Protein AF-A0A1Y2X0U3-F1 (afdb_monomer_lite)

pLDDT: mean 83.45, std 14.2, range [42.78, 98.38]

Secondary structure (DSSP, 8-state):
--PPPHHHHHHHHHTTSS-HHHHHHHHHHHTTSS-HHHHHHHHTHHHHHHHH-TT--HHHHHHHHHHHHHHHHHHHHH-GGGHHHHHHHHHHHHTSPP---TTS--S-EEE-TTS-EEE--TTTT-TTHHHHHHHHHHSTTT-GGGS-GGGTTS---HHHHHHHHHHHHHHHSGGGTT-HHHHHHHHHHHHHTT--SSS-GGGTHHHHHHHHHHHHHHHHHHHHHHSTT-SSS--HHHHHHHHHHHHT-SSS-HHHHHHHHHHHHHHHH--

Structure (mmCIF, N/CA/C/O backbone):
data_AF-A0A1Y2X0U3-F1
#
_entry.id   AF-A0A1Y2X0U3-F1
#
loop_
_atom_site.group_PDB
_atom_site.id
_atom_site.type_symbol
_atom_site.label_atom_id
_atom_site.label_alt_id
_atom_site.label_comp_id
_atom_site.label_asym_id
_atom_site.label_entity_id
_atom_site.label_seq_id
_atom_site.pdbx_PDB_ins_code
_atom_site.Cartn_x
_atom_site.Cartn_y
_atom_site.Cartn_z
_atom_site.occupancy
_atom_site.B_iso_or_equiv
_atom_site.auth_seq_id
_atom_site.auth_comp_id
_atom_site.auth_asym_id
_atom_site.auth_atom_id
_atom_site.pdbx_PDB_model_num
ATOM 1 N N . MET A 1 1 ? 5.314 -18.903 0.920 1.00 60.78 1 MET A N 1
ATOM 2 C CA . MET A 1 1 ? 4.789 -17.755 1.683 1.00 60.78 1 MET A CA 1
ATOM 3 C C . MET A 1 1 ? 5.452 -17.779 3.044 1.00 60.78 1 MET A C 1
ATOM 5 O O . MET A 1 1 ? 5.437 -18.829 3.679 1.00 60.78 1 MET A O 1
ATOM 9 N N . THR A 1 2 ? 6.117 -16.691 3.428 1.00 78.62 2 THR A N 1
ATOM 10 C CA . THR A 1 2 ? 6.803 -16.583 4.721 1.00 78.62 2 THR A CA 1
ATOM 11 C C . THR A 1 2 ? 5.827 -15.956 5.700 1.00 78.62 2 THR A C 1
ATOM 13 O O . THR A 1 2 ? 5.456 -14.805 5.524 1.00 78.62 2 THR A O 1
ATOM 16 N N . ALA A 1 3 ? 5.384 -16.715 6.699 1.00 89.50 3 ALA A N 1
ATOM 17 C CA . ALA A 1 3 ? 4.506 -16.174 7.729 1.00 89.50 3 ALA A CA 1
ATOM 18 C C . ALA A 1 3 ? 5.255 -15.150 8.595 1.00 89.50 3 ALA A C 1
ATOM 20 O O . ALA A 1 3 ? 6.431 -15.353 8.910 1.00 89.50 3 ALA A O 1
ATOM 21 N N . ILE A 1 4 ? 4.555 -14.100 9.033 1.00 91.56 4 ILE A N 1
ATOM 22 C CA . ILE A 1 4 ? 5.091 -13.120 9.984 1.00 91.56 4 ILE A CA 1
ATOM 23 C C . ILE A 1 4 ? 5.454 -13.846 11.295 1.00 91.56 4 ILE A C 1
ATOM 25 O O . ILE A 1 4 ? 4.594 -14.512 11.889 1.00 91.56 4 ILE A O 1
ATOM 29 N N . PRO A 1 5 ? 6.710 -13.765 11.770 1.00 93.38 5 PRO A N 1
ATOM 30 C CA . PRO A 1 5 ? 7.139 -14.463 12.968 1.00 93.38 5 PRO A CA 1
ATOM 31 C C . PRO A 1 5 ? 6.502 -13.829 14.206 1.00 93.38 5 PRO A C 1
ATOM 33 O O . PRO A 1 5 ? 6.340 -12.615 14.295 1.00 93.38 5 PRO A O 1
ATOM 36 N N . ASN A 1 6 ? 6.184 -14.650 15.211 1.00 92.06 6 ASN A N 1
ATOM 37 C CA . ASN A 1 6 ? 5.551 -14.158 16.439 1.00 92.06 6 ASN A CA 1
ATOM 38 C C . ASN A 1 6 ? 6.375 -13.069 17.145 1.00 92.06 6 ASN A C 1
ATOM 40 O O . ASN A 1 6 ? 5.773 -12.200 17.764 1.00 92.06 6 ASN A O 1
ATOM 44 N N . ILE A 1 7 ? 7.711 -13.112 17.037 1.00 93.62 7 ILE A N 1
ATOM 45 C CA . ILE A 1 7 ? 8.610 -12.120 17.646 1.00 93.62 7 ILE A CA 1
ATOM 46 C C . ILE A 1 7 ? 8.334 -10.702 17.149 1.00 93.62 7 ILE A C 1
ATOM 48 O O . ILE A 1 7 ? 8.238 -9.800 17.966 1.00 93.62 7 ILE A O 1
ATOM 52 N N . TRP A 1 8 ? 8.060 -10.539 15.853 1.00 94.25 8 TRP A N 1
ATOM 53 C CA . TRP A 1 8 ? 7.757 -9.239 15.258 1.00 94.25 8 TRP A CA 1
ATOM 54 C C . TRP A 1 8 ? 6.504 -8.617 15.886 1.00 94.25 8 TRP A C 1
ATOM 56 O O . TRP A 1 8 ? 6.475 -7.441 16.217 1.00 94.25 8 TRP A O 1
ATOM 66 N N . PHE A 1 9 ? 5.473 -9.427 16.143 1.00 92.31 9 PHE A N 1
ATOM 67 C CA . PHE A 1 9 ? 4.277 -8.947 16.839 1.00 92.31 9 PHE A CA 1
ATOM 68 C C . PHE A 1 9 ? 4.525 -8.628 18.312 1.00 92.31 9 PHE A C 1
ATOM 70 O O . PHE A 1 9 ? 3.894 -7.724 18.841 1.00 92.31 9 PHE A O 1
ATOM 77 N N . TYR A 1 10 ? 5.388 -9.392 18.989 1.00 91.31 10 TYR A N 1
ATOM 78 C CA . TYR A 1 10 ? 5.737 -9.097 20.378 1.00 91.31 10 TYR A CA 1
ATOM 79 C C . TYR A 1 10 ? 6.472 -7.761 20.491 1.00 91.31 10 TYR A C 1
ATOM 81 O O . TYR A 1 10 ? 6.169 -7.004 21.404 1.00 91.31 10 TYR A O 1
ATOM 89 N N . GLU A 1 11 ? 7.365 -7.458 19.548 1.00 91.81 11 GLU A N 1
ATOM 90 C CA . GLU A 1 11 ? 8.048 -6.162 19.459 1.00 91.81 11 GLU A CA 1
ATOM 91 C C . GLU A 1 11 ? 7.034 -5.022 19.279 1.00 91.81 11 GLU A C 1
ATOM 93 O O . GLU A 1 11 ? 7.043 -4.080 20.060 1.00 91.81 11 GLU A O 1
ATOM 98 N N . LYS A 1 12 ? 6.064 -5.156 18.361 1.00 90.62 12 LYS A N 1
ATOM 99 C CA . LYS A 1 12 ? 5.033 -4.118 18.149 1.00 90.62 12 LYS A CA 1
ATOM 100 C C . LYS A 1 12 ? 4.140 -3.845 19.360 1.00 90.62 12 LYS A C 1
ATOM 102 O O . LYS A 1 12 ? 3.741 -2.705 19.564 1.00 90.62 12 LYS A O 1
ATOM 107 N N . VAL A 1 13 ? 3.855 -4.866 20.170 1.00 89.31 13 VAL A N 1
ATOM 108 C CA . VAL A 1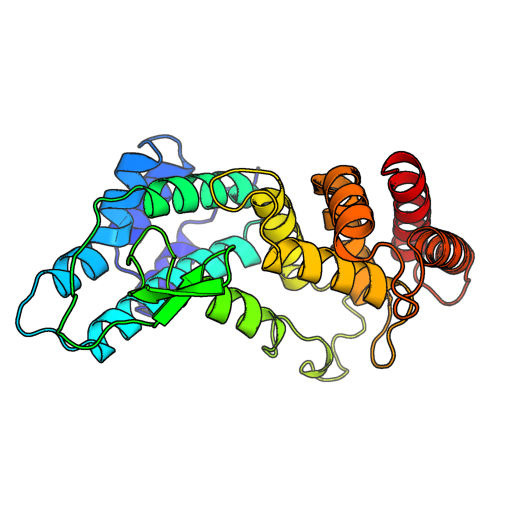 13 ? 3.136 -4.685 21.443 1.00 89.31 13 VAL A CA 1
ATOM 109 C C . VAL A 1 13 ? 4.031 -4.029 22.500 1.00 89.31 13 VAL A C 1
ATOM 111 O O . VAL A 1 13 ? 3.552 -3.216 23.281 1.00 89.31 13 VAL A O 1
ATOM 114 N N . GLN A 1 14 ? 5.324 -4.368 22.545 1.00 89.06 14 GLN A N 1
ATOM 115 C CA . GLN A 1 14 ? 6.274 -3.759 23.486 1.00 89.06 14 GLN A CA 1
ATOM 116 C C . GLN A 1 14 ? 6.547 -2.285 23.190 1.00 89.06 14 GLN A C 1
ATOM 118 O O . GLN A 1 14 ? 6.757 -1.519 24.125 1.00 89.06 14 GLN A O 1
ATOM 12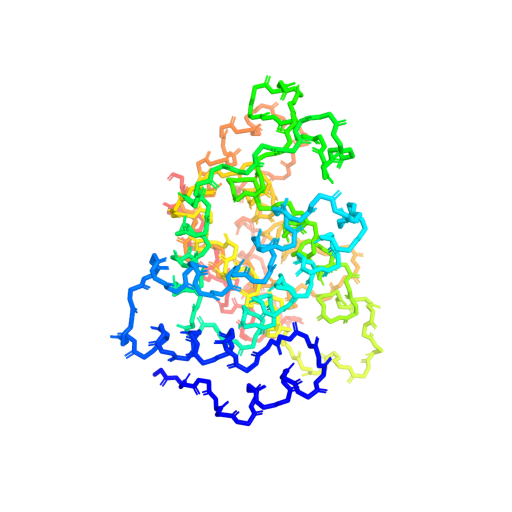3 N N . ASP A 1 15 ? 6.515 -1.904 21.916 1.00 88.12 15 ASP A N 1
ATOM 124 C CA . ASP A 1 15 ? 6.667 -0.519 21.471 1.00 88.12 15 ASP A CA 1
ATOM 125 C C . ASP A 1 15 ? 5.384 0.315 21.671 1.00 88.12 15 ASP A C 1
ATOM 127 O O . ASP A 1 15 ? 5.351 1.475 21.273 1.00 88.12 15 ASP A O 1
ATOM 131 N N . GLU A 1 16 ? 4.329 -0.268 22.261 1.00 85.25 16 GLU A N 1
ATOM 132 C CA . GLU A 1 16 ? 3.018 0.365 22.499 1.00 85.25 16 GLU A CA 1
ATOM 133 C C . GLU A 1 16 ? 2.336 0.887 21.217 1.00 85.25 16 GLU A C 1
ATOM 135 O O . GLU A 1 16 ? 1.433 1.714 21.275 1.00 85.25 16 GLU A O 1
ATOM 140 N N . VAL A 1 17 ? 2.726 0.363 20.049 1.00 81.56 17 VAL A N 1
ATOM 141 C CA . VAL A 1 17 ? 2.123 0.724 18.753 1.00 81.56 17 VAL A CA 1
ATOM 142 C C . VAL A 1 17 ? 0.751 0.062 18.585 1.00 81.56 17 VAL A C 1
ATOM 144 O O . VAL A 1 17 ? -0.122 0.605 17.920 1.00 81.56 17 VAL A O 1
ATOM 147 N N . VAL A 1 18 ? 0.555 -1.126 19.168 1.00 90.25 18 VAL A N 1
ATOM 148 C CA . VAL A 1 18 ? -0.701 -1.897 19.111 1.00 90.25 18 VAL A CA 1
ATOM 149 C C . VAL A 1 18 ? -0.921 -2.736 20.359 1.00 90.25 18 VAL A C 1
ATOM 151 O O . VAL A 1 18 ? 0.024 -3.173 21.017 1.00 90.25 18 VAL A O 1
ATOM 154 N N . THR A 1 19 ? -2.182 -3.057 20.634 1.00 92.69 19 THR A N 1
ATOM 155 C CA . THR A 1 19 ? -2.573 -3.920 21.749 1.00 92.69 19 THR A CA 1
ATOM 156 C C . THR A 1 19 ? -2.345 -5.410 21.457 1.00 92.69 19 THR A C 1
ATOM 158 O O . THR A 1 19 ? -2.187 -5.872 20.315 1.00 92.69 19 THR A O 1
ATOM 161 N N . ALA A 1 20 ? -2.321 -6.219 22.520 1.00 93.56 20 ALA A N 1
ATOM 162 C CA . ALA A 1 20 ? -2.207 -7.671 22.396 1.00 93.56 20 ALA A CA 1
ATOM 163 C C . ALA A 1 20 ? -3.423 -8.267 21.663 1.00 93.56 20 ALA A C 1
ATOM 165 O O . ALA A 1 20 ? -3.284 -9.217 20.890 1.00 93.56 20 ALA A O 1
ATOM 166 N N . GLU A 1 21 ? -4.596 -7.681 21.872 1.00 94.75 21 GLU A N 1
ATOM 167 C CA . GLU A 1 21 ? -5.870 -8.027 21.259 1.00 94.75 21 GLU A CA 1
ATOM 168 C C . GLU A 1 21 ? -5.847 -7.745 19.753 1.00 94.75 21 GLU A C 1
ATOM 170 O O . GLU A 1 21 ? -6.121 -8.653 18.960 1.00 94.75 21 GLU A O 1
ATOM 175 N N . GLN A 1 22 ? -5.412 -6.547 19.343 1.00 94.00 22 GLN A N 1
ATOM 176 C CA . GLN A 1 22 ? -5.241 -6.185 17.932 1.00 94.00 22 GLN A CA 1
ATOM 177 C C . GLN A 1 22 ? -4.274 -7.136 17.219 1.00 94.00 22 GLN A C 1
ATOM 179 O O . GLN A 1 22 ? -4.586 -7.683 16.156 1.00 94.00 22 GLN A O 1
ATOM 184 N N . THR A 1 23 ? -3.110 -7.414 17.820 1.00 94.44 23 THR A N 1
ATOM 185 C CA . THR A 1 23 ? -2.151 -8.350 17.212 1.00 94.44 23 THR A CA 1
ATOM 186 C C . THR A 1 23 ? -2.671 -9.786 17.178 1.00 94.44 23 THR A C 1
ATOM 188 O O . THR A 1 23 ? -2.369 -10.522 16.234 1.00 94.44 23 THR A O 1
ATOM 191 N N . ALA A 1 24 ? -3.460 -10.218 18.166 1.00 95.69 24 ALA A N 1
ATOM 192 C CA . ALA A 1 24 ? -4.096 -11.532 18.164 1.00 95.69 24 ALA A CA 1
ATOM 193 C C . ALA A 1 24 ? -5.141 -11.656 17.044 1.00 95.69 24 ALA A C 1
ATOM 195 O O . ALA A 1 24 ? -5.128 -12.661 16.325 1.00 95.69 24 ALA A O 1
ATOM 196 N N . ALA A 1 25 ? -5.979 -10.633 16.853 1.00 97.75 25 ALA A N 1
ATOM 197 C CA . ALA A 1 25 ? -6.961 -10.570 15.775 1.00 97.75 25 ALA A CA 1
ATOM 198 C C . ALA A 1 25 ? -6.280 -10.581 14.400 1.00 97.75 25 ALA A C 1
ATOM 200 O O . ALA A 1 25 ? -6.578 -11.439 13.568 1.00 97.75 25 ALA A O 1
ATOM 201 N N . PHE A 1 26 ? -5.268 -9.734 14.189 1.00 97.12 26 PHE A N 1
ATOM 202 C CA . PHE A 1 26 ? -4.526 -9.707 12.929 1.00 97.12 26 PHE A CA 1
ATOM 203 C C . PHE A 1 26 ? -3.829 -11.046 12.638 1.00 97.12 26 PHE A C 1
ATOM 205 O O . PHE A 1 26 ? -3.906 -11.570 11.528 1.00 97.12 26 PHE A O 1
ATOM 212 N N . LYS A 1 27 ? -3.221 -11.691 13.646 1.00 96.31 27 LYS A N 1
ATOM 213 C CA . LYS A 1 27 ? -2.657 -13.048 13.502 1.00 96.31 27 LYS A CA 1
ATOM 214 C C . LYS A 1 27 ? -3.708 -14.092 13.138 1.00 96.31 27 LYS A C 1
ATOM 216 O O . LYS A 1 27 ? -3.386 -15.036 12.415 1.00 96.31 27 LYS A O 1
ATOM 221 N N . ALA A 1 28 ? -4.905 -14.009 13.714 1.00 97.56 28 ALA A N 1
ATOM 222 C CA . ALA A 1 28 ? -5.995 -14.926 13.404 1.00 97.56 28 ALA A CA 1
ATOM 223 C C . ALA A 1 28 ? -6.447 -14.740 11.950 1.00 97.56 28 ALA A C 1
ATOM 225 O O . ALA A 1 28 ? -6.566 -15.732 11.230 1.00 97.56 28 ALA A O 1
ATOM 226 N N . TYR A 1 29 ? -6.574 -13.489 11.511 1.00 98.25 29 TYR A N 1
ATOM 227 C CA . TYR A 1 29 ? -6.925 -13.122 10.144 1.00 98.25 29 TYR A CA 1
ATOM 228 C C . TYR A 1 29 ? -5.905 -13.626 9.119 1.00 98.25 29 TYR A C 1
ATOM 230 O O . TYR A 1 29 ? -6.261 -14.385 8.222 1.00 98.25 29 TYR A O 1
ATOM 238 N N . LEU A 1 30 ? -4.611 -13.340 9.308 1.00 96.06 30 LEU A N 1
ATOM 239 C CA . LEU A 1 30 ? -3.556 -13.817 8.400 1.00 96.06 30 LEU A CA 1
ATOM 240 C C . LEU A 1 30 ? -3.461 -15.351 8.320 1.00 96.06 30 LEU A C 1
ATOM 242 O O . LEU A 1 30 ? -2.910 -15.906 7.372 1.00 96.06 30 LEU A O 1
ATOM 246 N N . LYS A 1 31 ? -3.982 -16.062 9.327 1.00 95.81 31 LYS A N 1
ATOM 247 C CA . LYS A 1 31 ? -4.053 -17.531 9.357 1.00 95.81 31 LYS A CA 1
ATOM 248 C C . LYS A 1 31 ? -5.376 -18.082 8.815 1.00 95.81 31 LYS A C 1
ATOM 250 O O . LYS A 1 31 ? -5.576 -19.293 8.906 1.00 95.81 31 LYS A O 1
ATOM 255 N N . GLY A 1 32 ? -6.269 -17.228 8.311 1.00 96.44 32 GLY A N 1
ATOM 256 C CA . GLY A 1 32 ? -7.602 -17.601 7.833 1.00 96.44 32 GLY A CA 1
ATOM 257 C C . GLY A 1 32 ? -8.498 -18.186 8.926 1.00 96.44 32 GLY A C 1
ATOM 258 O O . GLY A 1 32 ? -9.306 -19.065 8.649 1.00 96.44 32 GLY A O 1
ATOM 259 N N . LYS A 1 33 ? -8.293 -17.790 10.190 1.00 97.94 33 LYS A N 1
ATOM 260 C CA . LYS A 1 33 ? -9.111 -18.256 11.325 1.00 97.94 33 LYS A CA 1
ATOM 261 C C . LYS A 1 33 ? -10.344 -17.395 11.571 1.00 97.94 33 LYS A C 1
ATOM 263 O O . LYS A 1 33 ? -11.280 -17.883 12.192 1.00 97.94 33 LYS A O 1
ATOM 268 N N . ILE A 1 34 ? -10.287 -16.140 11.144 1.00 98.38 34 ILE A N 1
ATOM 269 C CA . ILE A 1 34 ? -11.389 -15.182 11.154 1.00 98.38 34 ILE A CA 1
ATOM 270 C C . ILE A 1 34 ? -11.420 -14.499 9.788 1.00 98.38 34 ILE A C 1
ATOM 272 O O . ILE A 1 34 ? -10.380 -14.398 9.128 1.00 98.38 34 ILE A O 1
ATOM 276 N N . GLU A 1 35 ? -12.600 -14.050 9.381 1.00 98.06 35 GLU A N 1
ATOM 277 C CA . GLU A 1 35 ? -12.800 -13.332 8.121 1.00 98.06 35 GLU A CA 1
ATOM 278 C C . GLU A 1 35 ? -12.356 -11.865 8.237 1.00 98.06 35 GLU A C 1
ATOM 280 O O . GLU A 1 35 ? -12.125 -11.347 9.335 1.00 98.06 35 GLU A O 1
ATOM 285 N N . ALA A 1 36 ? -12.231 -11.179 7.098 1.00 97.38 36 ALA A N 1
ATOM 286 C CA . ALA A 1 36 ? -11.744 -9.801 7.048 1.00 97.38 36 ALA A CA 1
ATOM 287 C C . ALA A 1 36 ? -12.659 -8.818 7.802 1.00 97.38 36 ALA A C 1
ATOM 289 O O . ALA A 1 36 ? -12.169 -7.871 8.408 1.00 97.38 36 ALA A O 1
ATOM 290 N N . GLU A 1 37 ? -13.976 -9.032 7.793 1.00 97.88 37 GLU A N 1
ATOM 291 C CA . GLU A 1 37 ? -14.959 -8.190 8.488 1.00 97.88 37 GLU A CA 1
ATOM 292 C C . GLU A 1 37 ? -14.854 -8.309 10.017 1.00 97.88 37 GLU A C 1
ATOM 294 O O . GLU A 1 37 ? -14.916 -7.310 10.741 1.00 97.88 37 GLU A O 1
ATOM 299 N N . GLU A 1 38 ? -14.657 -9.531 10.516 1.00 98.12 38 GLU A N 1
ATOM 300 C CA . GLU A 1 38 ? -14.428 -9.778 11.942 1.00 98.12 38 GLU A CA 1
ATOM 301 C C . GLU A 1 38 ? -13.081 -9.189 12.372 1.00 98.12 38 GLU A C 1
ATOM 303 O O . GLU A 1 38 ? -12.997 -8.502 13.390 1.00 98.12 38 GLU A O 1
ATOM 308 N N . ALA A 1 39 ? -12.040 -9.383 11.557 1.00 98.19 39 ALA A N 1
ATOM 309 C CA . ALA A 1 39 ? -10.727 -8.801 11.791 1.00 98.19 39 ALA A CA 1
ATOM 310 C C . ALA A 1 39 ? -10.772 -7.269 11.829 1.00 98.19 39 ALA A C 1
ATOM 312 O O . ALA A 1 39 ? -10.208 -6.683 12.748 1.00 98.19 39 ALA A O 1
ATOM 313 N N . ALA A 1 40 ? -11.468 -6.633 10.880 1.00 97.62 40 ALA A N 1
ATOM 314 C CA . ALA A 1 40 ? -11.654 -5.186 10.848 1.00 97.62 40 ALA A CA 1
ATOM 315 C C . ALA A 1 40 ? -12.256 -4.692 12.166 1.00 97.62 40 ALA A C 1
ATOM 317 O O . ALA A 1 40 ? -11.656 -3.851 12.823 1.00 97.62 40 ALA A O 1
ATOM 318 N N . THR A 1 41 ? -13.361 -5.303 12.606 1.00 96.94 41 THR A N 1
ATOM 319 C CA . THR A 1 41 ? -14.041 -4.939 13.859 1.00 96.94 41 THR A CA 1
ATOM 320 C C . THR A 1 41 ? -13.124 -5.061 15.079 1.00 96.94 41 THR A C 1
ATOM 322 O O . THR A 1 41 ? -13.085 -4.163 15.916 1.00 96.94 41 THR A O 1
ATOM 325 N N . LEU A 1 42 ? -12.383 -6.168 15.193 1.00 97.44 42 LEU A N 1
ATOM 326 C CA . LEU A 1 42 ? -11.516 -6.425 16.346 1.00 97.44 42 LEU A CA 1
ATOM 327 C C . LEU A 1 42 ? -10.271 -5.532 16.361 1.00 97.44 42 LEU A C 1
ATOM 329 O O . LEU A 1 42 ? -9.831 -5.115 17.426 1.00 97.44 42 LEU A O 1
ATOM 333 N N . ILE A 1 43 ? -9.692 -5.243 15.196 1.00 97.19 43 ILE A N 1
ATOM 334 C CA . ILE A 1 43 ? -8.470 -4.440 15.085 1.00 97.19 43 ILE A CA 1
ATOM 335 C C . ILE A 1 43 ? -8.767 -2.954 15.315 1.00 97.19 43 ILE A C 1
ATOM 337 O O . ILE A 1 43 ? -7.960 -2.252 15.920 1.00 97.19 43 ILE A O 1
ATOM 341 N N . THR A 1 44 ? -9.926 -2.465 14.875 1.00 95.56 44 THR A N 1
ATOM 342 C CA . THR A 1 44 ? -10.318 -1.061 15.056 1.00 95.56 44 THR A CA 1
ATOM 343 C C . THR A 1 44 ? -11.078 -0.804 16.356 1.00 95.56 44 THR A C 1
ATOM 345 O O . THR A 1 44 ? -11.585 0.301 16.541 1.00 95.56 44 THR A O 1
ATOM 348 N N . ALA A 1 45 ? -11.205 -1.805 17.235 1.00 93.25 45 ALA A N 1
ATOM 349 C CA . ALA A 1 45 ? -12.043 -1.734 18.430 1.00 93.25 45 ALA A CA 1
ATOM 350 C C . ALA A 1 45 ? -11.664 -0.564 19.349 1.00 93.25 45 ALA A C 1
ATOM 352 O O . ALA A 1 45 ? -12.555 0.162 19.781 1.00 93.25 45 ALA A O 1
ATOM 353 N N . ASP A 1 46 ? -10.368 -0.343 19.577 1.00 89.38 46 ASP A N 1
ATOM 354 C CA . ASP A 1 46 ? -9.869 0.711 20.469 1.00 89.38 46 ASP A CA 1
ATOM 355 C C . ASP A 1 46 ? -10.207 2.108 19.918 1.00 89.38 46 ASP A C 1
ATOM 357 O O . ASP A 1 46 ? -10.869 2.902 20.582 1.00 89.38 46 ASP A O 1
ATOM 361 N N . VAL A 1 47 ? -9.892 2.366 18.642 1.00 90.25 47 VAL A N 1
ATOM 362 C CA . VAL A 1 47 ? -10.267 3.616 17.953 1.00 90.25 47 VAL A CA 1
ATOM 363 C C . VAL A 1 47 ? -11.787 3.813 17.958 1.00 90.25 47 VAL A C 1
ATOM 365 O O . VAL A 1 47 ? -12.273 4.919 18.190 1.00 90.25 47 VAL A O 1
ATOM 368 N N . HIS A 1 48 ? -12.560 2.752 17.704 1.00 89.50 48 HIS A N 1
ATOM 369 C CA . HIS A 1 48 ? -14.018 2.830 17.710 1.00 89.50 48 HIS A CA 1
ATOM 370 C C . HIS A 1 48 ? -14.554 3.190 19.099 1.00 89.50 48 HIS A C 1
ATOM 372 O O . HIS A 1 48 ? -15.381 4.092 19.216 1.00 89.50 48 HIS A O 1
ATOM 378 N N . GLN A 1 49 ? -14.055 2.539 20.148 1.00 87.62 49 GLN A N 1
ATOM 379 C CA . GLN A 1 49 ? -14.437 2.809 21.529 1.00 87.62 49 GLN A CA 1
ATOM 380 C C . GLN A 1 49 ? -14.148 4.269 21.903 1.00 87.62 49 GLN A C 1
ATOM 382 O O . GLN A 1 49 ? -15.058 4.974 22.334 1.00 87.62 49 GLN A O 1
ATOM 387 N N . GLU A 1 50 ? -12.941 4.757 21.619 1.00 85.44 50 GLU A N 1
ATOM 388 C CA . GLU A 1 50 ? -12.544 6.150 21.855 1.00 85.44 50 GLU A CA 1
ATOM 389 C C . GLU A 1 50 ? -13.431 7.154 21.105 1.00 85.44 50 GLU A C 1
ATOM 391 O O . GLU A 1 50 ? -13.750 8.232 21.605 1.00 85.44 50 GLU A O 1
ATOM 396 N N . THR A 1 51 ? -13.902 6.808 19.904 1.00 82.25 51 THR A N 1
ATOM 397 C CA . THR A 1 51 ? -14.799 7.697 19.146 1.00 82.25 51 THR A CA 1
ATOM 398 C C . THR A 1 51 ? -16.204 7.809 19.735 1.00 82.25 51 THR A C 1
ATOM 400 O O . THR A 1 51 ? -16.860 8.832 19.509 1.00 82.25 51 THR A O 1
ATOM 403 N N . LEU A 1 52 ? -16.649 6.799 20.493 1.00 83.50 52 LEU A N 1
ATOM 404 C CA . LEU A 1 52 ? -17.945 6.773 21.178 1.00 83.50 52 LEU A CA 1
ATOM 405 C C . LEU A 1 52 ? -17.911 7.477 22.540 1.00 83.50 52 LEU A C 1
ATOM 407 O O . LEU A 1 52 ? -18.964 7.852 23.060 1.00 83.50 52 LEU A O 1
ATOM 411 N N . GLU A 1 53 ? -16.730 7.657 23.129 1.00 83.69 53 GLU A N 1
ATOM 412 C CA . GLU A 1 53 ? -16.581 8.298 24.428 1.00 83.69 53 GLU A CA 1
ATOM 413 C C . GLU A 1 53 ? -16.727 9.822 24.316 1.00 83.69 53 GLU A C 1
ATOM 415 O O . GLU A 1 53 ? -15.966 10.521 23.647 1.00 83.69 53 GLU A O 1
ATOM 420 N N . ASP A 1 54 ? -17.733 10.365 25.011 1.00 71.75 54 ASP A N 1
ATOM 421 C CA . ASP A 1 54 ? -18.067 11.796 24.985 1.00 71.75 54 ASP A CA 1
ATOM 422 C C . ASP A 1 54 ? -16.923 12.699 25.486 1.00 71.75 54 ASP A C 1
ATOM 424 O O . ASP A 1 54 ? -16.920 13.901 25.207 1.00 71.75 54 ASP A O 1
ATOM 428 N N . THR A 1 55 ? -15.979 12.137 26.244 1.00 80.88 55 THR A N 1
ATOM 429 C CA . THR A 1 55 ? -14.849 12.844 26.856 1.00 80.88 55 THR A CA 1
ATOM 430 C C . THR A 1 55 ? -13.577 12.828 26.019 1.00 80.88 55 THR A C 1
ATOM 432 O O . THR A 1 55 ? -12.689 13.634 26.301 1.00 80.88 55 THR A O 1
ATOM 435 N N . THR A 1 56 ? -13.480 11.964 25.006 1.00 82.06 56 THR A N 1
ATOM 436 C CA . THR A 1 56 ? -12.248 11.793 24.234 1.00 82.06 56 THR A CA 1
ATOM 437 C C . THR A 1 56 ? -12.073 12.920 23.222 1.00 82.06 56 THR A C 1
ATOM 439 O O . THR A 1 56 ? -12.914 13.178 22.345 1.00 82.06 56 THR A O 1
ATOM 442 N N . SER A 1 57 ? -10.939 13.607 23.328 1.00 82.38 57 SER A N 1
ATOM 443 C CA . SER A 1 57 ? -10.568 14.695 22.432 1.00 82.38 57 SER A CA 1
ATOM 444 C C . SER A 1 57 ? -10.253 14.180 21.024 1.00 82.38 57 SER A C 1
ATOM 446 O O . SER A 1 57 ? -9.788 13.058 20.826 1.00 82.38 57 SER A O 1
ATOM 448 N N . ALA A 1 58 ? -10.421 15.029 20.004 1.00 80.31 58 ALA A N 1
ATOM 449 C CA . ALA A 1 58 ? -9.996 14.680 18.644 1.00 80.31 58 ALA A CA 1
ATOM 450 C C . ALA A 1 58 ? -8.492 14.367 18.549 1.00 80.31 58 ALA A C 1
ATOM 452 O O . ALA A 1 58 ? -8.067 13.640 17.655 1.00 80.31 58 ALA A O 1
ATOM 453 N N . ARG A 1 59 ? -7.670 14.897 19.464 1.00 82.81 59 ARG A N 1
ATOM 454 C CA . ARG A 1 59 ? -6.237 14.598 19.520 1.00 82.81 59 ARG A CA 1
ATOM 455 C C . ARG A 1 59 ? -5.970 13.150 19.934 1.00 82.81 59 ARG A C 1
ATOM 457 O O . ARG A 1 59 ? -5.098 12.532 19.336 1.00 82.81 59 ARG A O 1
ATOM 464 N N . GLU A 1 60 ? -6.683 12.639 20.933 1.00 84.88 60 GLU A N 1
ATOM 465 C CA . GLU A 1 60 ? -6.536 11.254 21.406 1.00 84.88 60 GLU A CA 1
ATOM 466 C C . GLU A 1 60 ? -6.965 10.268 20.317 1.00 84.88 60 GLU A C 1
ATOM 468 O O . GLU A 1 60 ? -6.198 9.386 19.958 1.00 84.88 60 GLU A O 1
ATOM 473 N N . ILE A 1 61 ? -8.095 10.513 19.651 1.00 84.56 61 ILE A N 1
ATOM 474 C CA . ILE A 1 61 ? -8.530 9.672 18.521 1.00 84.56 61 ILE A CA 1
ATOM 475 C C . ILE A 1 61 ? -7.541 9.716 17.356 1.00 84.56 61 ILE A C 1
ATOM 477 O O . ILE A 1 61 ? -7.260 8.688 16.745 1.00 84.56 61 ILE A O 1
ATOM 481 N N . ASN A 1 62 ? -6.985 10.891 17.042 1.00 84.06 62 ASN A N 1
ATOM 482 C CA . ASN A 1 62 ? -5.933 10.990 16.029 1.00 84.06 62 ASN A CA 1
ATOM 483 C C . ASN A 1 62 ? -4.682 10.196 16.425 1.00 84.06 62 ASN A C 1
ATOM 485 O O . ASN A 1 62 ? -4.035 9.630 15.550 1.00 84.06 62 ASN A O 1
ATOM 489 N N . HIS A 1 63 ? -4.332 10.155 17.712 1.00 85.88 63 HIS A N 1
ATOM 490 C CA . HIS A 1 63 ? -3.211 9.353 18.190 1.00 85.88 63 HIS A CA 1
ATOM 491 C C . HIS A 1 63 ? -3.471 7.857 17.973 1.00 85.88 63 HIS A C 1
ATOM 493 O O . HIS A 1 63 ? -2.639 7.195 17.358 1.00 85.88 63 HIS A O 1
ATOM 499 N N . GLU A 1 64 ? -4.652 7.364 18.351 1.00 88.62 64 GLU A N 1
ATOM 500 C CA . GLU A 1 64 ? -5.033 5.961 18.141 1.00 88.62 64 GLU A CA 1
ATOM 501 C C . GLU A 1 64 ? -5.106 5.580 16.655 1.00 88.62 64 GLU A C 1
ATOM 503 O O . GLU A 1 64 ? -4.654 4.508 16.255 1.00 88.62 64 GLU A O 1
ATOM 508 N N . LEU A 1 65 ? -5.612 6.479 15.802 1.00 89.94 65 LEU A N 1
ATOM 509 C CA . LEU A 1 65 ? -5.591 6.291 14.349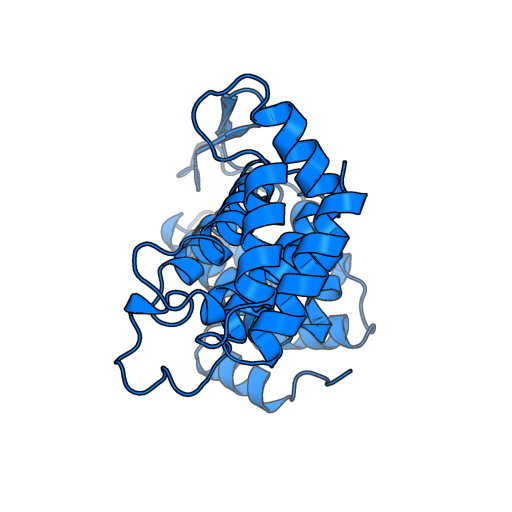 1.00 89.94 65 LEU A CA 1
ATOM 510 C C . LEU A 1 65 ? -4.162 6.185 13.812 1.00 89.94 65 LEU A C 1
ATOM 512 O O . LEU A 1 65 ? -3.882 5.304 13.001 1.00 89.94 65 LEU A O 1
ATOM 516 N N . CYS A 1 66 ? -3.254 7.061 14.251 1.00 89.50 66 CYS A N 1
ATOM 517 C CA . CYS A 1 66 ? -1.855 6.991 13.838 1.00 89.50 66 CYS A CA 1
ATOM 518 C C . CYS A 1 66 ? -1.208 5.671 14.269 1.00 89.50 66 CYS A C 1
ATOM 520 O O . CYS A 1 66 ? -0.600 5.021 13.424 1.00 89.50 66 CYS A O 1
ATOM 522 N N . ASN A 1 67 ? -1.403 5.235 15.516 1.00 91.38 67 ASN A N 1
ATOM 523 C CA . ASN A 1 67 ? -0.869 3.968 16.029 1.00 91.38 67 ASN A CA 1
ATOM 524 C C . ASN A 1 67 ? -1.367 2.769 15.195 1.00 91.38 67 ASN A C 1
ATOM 526 O O . ASN A 1 67 ? -0.579 1.943 14.723 1.00 91.38 67 ASN A O 1
ATOM 530 N N . LEU A 1 68 ? -2.675 2.726 14.911 1.00 94.00 68 LEU A N 1
ATOM 531 C CA . LEU A 1 68 ? -3.282 1.712 14.048 1.00 94.00 68 LEU A CA 1
ATOM 532 C C . LEU A 1 68 ? -2.670 1.713 12.636 1.00 94.00 68 LEU A C 1
ATOM 534 O O . LEU A 1 68 ? -2.314 0.658 12.103 1.00 94.00 68 LEU A O 1
ATOM 538 N N . TRP A 1 69 ? -2.555 2.882 12.006 1.00 94.12 69 TRP A N 1
ATOM 539 C CA . TRP A 1 69 ? -2.032 2.985 10.644 1.00 94.12 69 TRP A CA 1
ATOM 540 C C . TRP A 1 69 ? -0.542 2.697 10.558 1.00 94.12 69 TRP A C 1
ATOM 542 O O . TRP A 1 69 ? -0.133 2.029 9.612 1.00 94.12 69 TRP A O 1
ATOM 552 N N . GLU A 1 70 ? 0.255 3.120 11.536 1.00 92.44 70 GLU A N 1
ATOM 553 C CA . GLU A 1 70 ? 1.675 2.779 11.626 1.00 92.44 70 GLU A CA 1
ATOM 554 C C . GLU A 1 70 ? 1.870 1.265 11.693 1.00 92.44 70 GLU A C 1
ATOM 556 O O . GLU A 1 70 ? 2.661 0.717 10.925 1.00 92.44 70 GLU A O 1
ATOM 561 N N . PHE A 1 71 ? 1.071 0.557 12.496 1.00 95.00 71 PHE A N 1
ATOM 562 C CA . PHE A 1 71 ? 1.103 -0.903 12.528 1.00 95.00 71 PHE A CA 1
ATOM 563 C C . PHE A 1 71 ? 0.794 -1.541 11.170 1.00 95.00 71 PHE A C 1
ATOM 565 O O . PHE A 1 71 ? 1.523 -2.430 10.721 1.00 95.00 71 PHE A O 1
ATOM 572 N N . ILE A 1 72 ? -0.263 -1.092 10.487 1.00 96.00 72 ILE A N 1
ATOM 573 C CA . ILE A 1 72 ? -0.628 -1.622 9.166 1.00 96.00 72 ILE A CA 1
ATOM 574 C C . ILE A 1 72 ? 0.450 -1.301 8.120 1.00 96.00 72 ILE A C 1
ATOM 576 O O . ILE A 1 72 ? 0.818 -2.168 7.321 1.00 96.00 72 ILE A O 1
ATOM 580 N N . ILE A 1 73 ? 0.995 -0.084 8.138 1.00 93.94 73 ILE A N 1
ATOM 581 C CA . ILE A 1 73 ? 2.079 0.348 7.250 1.00 93.94 73 ILE A CA 1
ATOM 582 C C . ILE A 1 73 ? 3.340 -0.481 7.508 1.00 93.94 73 ILE A C 1
ATOM 584 O O . ILE A 1 73 ? 3.948 -0.968 6.557 1.00 93.94 73 ILE A O 1
ATOM 588 N N .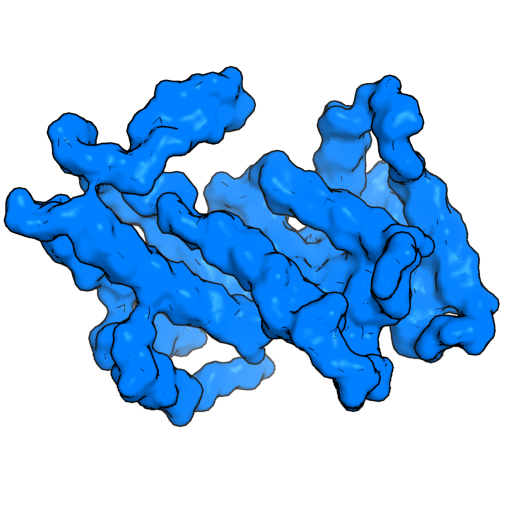 ASP A 1 74 ? 3.693 -0.756 8.759 1.00 93.06 74 ASP A N 1
ATOM 589 C CA . ASP A 1 74 ? 4.829 -1.613 9.091 1.00 93.06 74 ASP A CA 1
ATOM 590 C C . ASP A 1 74 ? 4.676 -3.032 8.527 1.00 93.06 74 ASP A C 1
ATOM 592 O O . ASP A 1 74 ? 5.657 -3.622 8.048 1.00 93.06 74 ASP A O 1
ATOM 596 N N . VAL A 1 75 ? 3.449 -3.574 8.517 1.00 95.06 75 VAL A N 1
ATOM 597 C CA . VAL A 1 75 ? 3.168 -4.848 7.840 1.00 95.06 75 VAL A CA 1
ATOM 598 C C . VAL A 1 75 ? 3.396 -4.721 6.336 1.00 95.06 75 VAL A C 1
ATOM 600 O O . VAL A 1 75 ? 4.088 -5.561 5.758 1.00 95.06 75 VAL A O 1
ATOM 603 N N . ILE A 1 76 ? 2.869 -3.669 5.703 1.00 94.81 76 ILE A N 1
ATOM 604 C CA . ILE A 1 76 ? 3.037 -3.408 4.265 1.00 94.81 76 ILE A CA 1
ATOM 605 C C . ILE A 1 76 ? 4.521 -3.347 3.891 1.00 94.81 76 ILE A C 1
ATOM 607 O O . ILE A 1 76 ? 4.947 -3.943 2.901 1.00 94.81 76 ILE A O 1
ATOM 611 N N . LEU A 1 77 ? 5.329 -2.656 4.684 1.00 91.25 77 LEU A N 1
ATOM 612 C CA . LEU A 1 77 ? 6.746 -2.452 4.402 1.00 91.25 77 LEU A CA 1
ATOM 613 C C . LEU A 1 77 ? 7.576 -3.718 4.586 1.00 91.25 77 LEU A C 1
ATOM 615 O O . LEU A 1 77 ? 8.541 -3.928 3.848 1.00 91.25 77 LEU A O 1
ATOM 619 N N . SER A 1 78 ? 7.205 -4.560 5.547 1.00 91.31 78 SER A N 1
ATOM 620 C CA . SER A 1 78 ? 8.016 -5.710 5.961 1.00 91.31 78 SER A CA 1
ATOM 621 C C . SER A 1 78 ? 7.586 -7.023 5.300 1.00 91.31 78 SER A C 1
ATOM 623 O O . SER A 1 78 ? 8.414 -7.916 5.112 1.00 91.31 78 SER A O 1
ATOM 625 N N . TRP A 1 79 ? 6.309 -7.153 4.925 1.00 94.31 79 TRP A N 1
ATOM 626 C CA . TRP A 1 79 ? 5.690 -8.435 4.574 1.00 94.31 79 TRP A CA 1
ATOM 627 C C . TRP A 1 79 ? 4.889 -8.359 3.267 1.00 94.31 79 TRP A C 1
ATOM 629 O O . TRP A 1 79 ? 3.658 -8.413 3.280 1.00 94.31 79 TRP A O 1
ATOM 639 N N . PRO A 1 80 ? 5.562 -8.305 2.100 1.00 93.81 80 PRO A N 1
ATOM 640 C CA . PRO A 1 80 ? 4.882 -8.200 0.810 1.00 93.81 80 PRO A CA 1
ATOM 641 C C . PRO A 1 80 ? 3.986 -9.393 0.467 1.00 93.81 80 PRO A C 1
ATOM 643 O O . PRO A 1 80 ? 3.059 -9.253 -0.326 1.00 93.81 80 PRO A O 1
ATOM 646 N N . SER A 1 81 ? 4.202 -10.561 1.085 1.00 94.69 81 SER A N 1
ATOM 647 C CA . SER A 1 81 ? 3.293 -11.703 0.923 1.00 94.69 81 SER A CA 1
ATOM 648 C C . SER A 1 81 ? 1.897 -11.452 1.486 1.00 94.69 81 SER A C 1
ATOM 650 O O . SER A 1 81 ? 0.961 -12.120 1.060 1.00 94.69 81 SER A O 1
ATOM 652 N N . GLU A 1 82 ? 1.751 -10.493 2.401 1.00 96.12 82 GLU A N 1
ATOM 653 C CA . GLU A 1 82 ? 0.487 -10.184 3.067 1.00 96.12 82 GLU A CA 1
ATOM 654 C C . GLU A 1 82 ? -0.241 -8.986 2.447 1.00 96.12 82 GLU A C 1
ATOM 656 O O . GLU A 1 82 ? -1.322 -8.636 2.908 1.00 96.12 82 GLU A O 1
ATOM 661 N N . HIS A 1 83 ? 0.293 -8.359 1.389 1.00 95.69 83 HIS A N 1
ATOM 662 C CA . HIS A 1 83 ? -0.306 -7.155 0.791 1.00 95.69 83 HIS A CA 1
ATOM 663 C C . HIS A 1 83 ? -1.766 -7.336 0.382 1.00 95.69 83 HIS A C 1
ATOM 665 O O . HIS A 1 83 ? -2.569 -6.443 0.626 1.00 95.69 83 HIS A O 1
ATOM 671 N N . LEU A 1 84 ? -2.126 -8.487 -0.193 1.00 95.44 84 LEU A N 1
ATOM 672 C CA . LEU A 1 84 ? -3.516 -8.765 -0.561 1.00 95.44 84 LEU A CA 1
ATOM 673 C C . LEU A 1 84 ? -4.415 -8.899 0.677 1.00 95.44 84 LEU A C 1
ATOM 675 O O . LEU A 1 84 ? -5.512 -8.352 0.697 1.00 95.44 84 LEU A O 1
ATOM 679 N N . ASN A 1 85 ? -3.933 -9.572 1.727 1.00 96.25 85 ASN A N 1
ATOM 680 C CA . ASN A 1 85 ? -4.661 -9.689 2.991 1.00 96.25 85 ASN A CA 1
ATOM 681 C C . ASN A 1 85 ? -4.858 -8.310 3.632 1.00 96.25 85 ASN A C 1
ATOM 683 O O . ASN A 1 85 ? -5.956 -7.997 4.084 1.00 96.25 85 ASN A O 1
ATOM 687 N N . VAL A 1 86 ? -3.827 -7.462 3.633 1.00 96.38 86 VAL A N 1
ATOM 688 C CA . VAL A 1 86 ? -3.919 -6.091 4.152 1.00 96.38 86 VAL A CA 1
ATOM 689 C C . VAL A 1 86 ? -4.870 -5.238 3.310 1.00 96.38 86 VAL A C 1
ATOM 691 O O . VAL A 1 86 ? -5.687 -4.522 3.878 1.00 96.38 86 VAL A O 1
ATOM 694 N N . ALA A 1 87 ? -4.829 -5.336 1.979 1.00 95.81 87 ALA A N 1
ATOM 695 C CA . ALA A 1 87 ? -5.747 -4.603 1.106 1.00 95.81 87 ALA A CA 1
ATOM 696 C C . ALA A 1 87 ? -7.211 -4.998 1.367 1.00 95.81 87 ALA A C 1
ATOM 698 O O . ALA A 1 87 ? -8.066 -4.126 1.508 1.00 95.81 87 ALA A O 1
ATOM 699 N N . ASN A 1 88 ? -7.483 -6.298 1.519 1.00 95.88 88 ASN A N 1
ATOM 700 C CA . ASN A 1 88 ? -8.807 -6.804 1.887 1.00 95.88 88 ASN A CA 1
ATOM 701 C C . ASN A 1 88 ? -9.236 -6.338 3.286 1.00 95.88 88 ASN A C 1
ATOM 703 O O . ASN A 1 88 ? -10.399 -6.008 3.492 1.00 95.88 88 ASN A O 1
ATOM 707 N N . LEU A 1 89 ? -8.305 -6.273 4.243 1.00 97.00 89 LEU A N 1
ATOM 708 C CA . LEU A 1 89 ? -8.596 -5.750 5.576 1.00 97.00 89 LEU A CA 1
ATOM 709 C C . LEU A 1 89 ? -8.963 -4.264 5.521 1.00 97.00 89 LEU A C 1
ATOM 711 O O . LEU A 1 89 ? -9.945 -3.876 6.140 1.00 97.00 89 LEU A O 1
ATOM 715 N N . LEU A 1 90 ? -8.214 -3.440 4.779 1.00 95.62 90 LEU A N 1
ATOM 716 C CA . LEU A 1 90 ? -8.536 -2.018 4.614 1.00 95.62 90 LEU A CA 1
ATOM 717 C C . LEU A 1 90 ? -9.884 -1.812 3.915 1.00 95.62 90 LEU A C 1
ATOM 719 O O . LEU A 1 90 ? -10.627 -0.913 4.297 1.00 95.62 90 LEU A O 1
ATOM 723 N N . ASP A 1 91 ? -10.223 -2.652 2.933 1.00 94.38 91 ASP A N 1
ATOM 724 C CA . ASP A 1 91 ? -11.555 -2.657 2.321 1.00 94.38 91 ASP A CA 1
ATOM 725 C C . ASP A 1 91 ? -12.645 -2.957 3.364 1.00 94.38 91 ASP A C 1
ATOM 727 O O . ASP A 1 91 ? -13.610 -2.201 3.482 1.00 94.38 91 ASP A O 1
ATOM 731 N N . SER A 1 92 ? -12.465 -3.992 4.188 1.00 96.19 92 SER A N 1
ATOM 732 C CA . SER A 1 92 ? -13.400 -4.310 5.275 1.00 96.19 92 SER A CA 1
ATOM 733 C C . SER A 1 92 ? -13.490 -3.210 6.332 1.00 96.19 92 SER A C 1
ATOM 735 O O . SER A 1 92 ? -14.595 -2.893 6.769 1.00 96.19 92 SER A O 1
ATOM 737 N N . ILE A 1 93 ? -12.367 -2.585 6.701 1.00 95.19 93 ILE A N 1
ATOM 738 C CA . ILE A 1 93 ? -12.353 -1.422 7.595 1.00 95.19 93 ILE A CA 1
ATOM 739 C C . ILE A 1 93 ? -13.168 -0.293 6.971 1.00 95.19 93 ILE A C 1
ATOM 741 O O . ILE A 1 93 ? -14.047 0.230 7.639 1.00 95.19 93 ILE A O 1
ATOM 745 N N . SER A 1 94 ? -12.981 0.018 5.684 1.00 92.12 94 SER A N 1
ATOM 746 C CA . SER A 1 94 ? -13.697 1.114 5.010 1.00 92.12 94 SER A CA 1
ATOM 747 C C . SER A 1 94 ? -15.223 0.966 4.971 1.00 92.12 94 SER A C 1
ATOM 749 O O . SER A 1 94 ? -15.939 1.936 4.727 1.00 92.12 94 SER A O 1
ATOM 751 N N . LYS A 1 95 ? -15.721 -0.248 5.223 1.00 92.94 95 LYS A N 1
ATOM 752 C CA . LYS A 1 95 ? -17.144 -0.605 5.248 1.00 92.94 95 LYS A CA 1
ATOM 753 C C . LYS A 1 95 ? -17.732 -0.655 6.660 1.00 92.94 95 LYS A C 1
ATOM 755 O O . LYS A 1 95 ? -18.916 -0.968 6.802 1.00 92.94 95 LYS A O 1
ATOM 760 N N . LEU A 1 96 ? -16.933 -0.397 7.697 1.00 92.62 96 LEU A N 1
ATOM 761 C CA . LEU A 1 96 ? -17.428 -0.347 9.069 1.00 92.62 96 LEU A CA 1
ATOM 762 C C . LEU A 1 96 ? -18.476 0.770 9.232 1.00 92.62 96 LEU A C 1
ATOM 764 O O . LEU A 1 96 ? -18.426 1.774 8.516 1.00 92.62 96 LEU A O 1
ATOM 768 N N . PRO A 1 97 ? -19.436 0.618 10.166 1.00 88.00 97 PRO A N 1
ATOM 769 C CA . PRO A 1 97 ? -20.496 1.599 10.364 1.00 88.00 97 PRO A CA 1
ATOM 770 C C . PRO A 1 97 ? -19.951 3.006 10.606 1.00 88.00 97 PRO A C 1
ATOM 772 O O . PRO A 1 97 ? -19.043 3.195 11.417 1.00 88.00 97 PRO A O 1
ATOM 775 N N . HIS A 1 98 ? -20.544 3.989 9.928 1.00 80.12 98 HIS A N 1
ATOM 776 C CA . HIS A 1 98 ? -20.198 5.394 10.100 1.00 80.12 98 HIS A CA 1
ATOM 777 C C . HIS A 1 98 ? -20.328 5.815 11.570 1.00 80.12 98 HIS A C 1
ATOM 779 O O . HIS A 1 98 ? -21.345 5.544 12.216 1.00 80.12 98 HIS A O 1
ATOM 785 N N . VAL A 1 99 ? -19.309 6.506 12.079 1.00 75.62 99 VAL A N 1
ATOM 786 C CA . VAL A 1 99 ? -19.340 7.139 13.398 1.00 75.62 99 VAL A CA 1
ATOM 787 C C . VAL A 1 99 ? -19.466 8.638 13.187 1.00 75.62 99 VAL A C 1
ATOM 789 O O . VAL A 1 99 ? -18.499 9.308 12.827 1.00 75.62 99 VAL A O 1
ATOM 792 N N . ASP A 1 100 ? -20.679 9.148 13.392 1.00 65.62 100 ASP A N 1
ATOM 793 C CA . ASP A 1 100 ? -20.971 10.567 13.234 1.00 65.62 100 ASP A CA 1
ATOM 794 C C . ASP A 1 100 ? -20.371 11.356 14.404 1.00 65.62 100 ASP A C 1
ATOM 796 O O . ASP A 1 100 ? -20.815 11.240 15.548 1.00 65.62 100 ASP A O 1
ATOM 800 N N . ARG A 1 101 ? -19.346 12.164 14.113 1.00 60.44 101 ARG A N 1
ATOM 801 C CA . ARG A 1 101 ? -18.801 13.165 15.047 1.00 60.44 101 ARG A CA 1
ATOM 802 C C . ARG A 1 101 ? -19.084 14.601 14.595 1.00 60.44 101 ARG A C 1
ATOM 804 O O . ARG A 1 101 ? -18.449 15.533 15.096 1.00 60.44 101 ARG A O 1
ATOM 811 N N . THR A 1 102 ? -20.011 14.811 13.655 1.00 45.53 102 THR A N 1
ATOM 812 C CA . THR A 1 102 ? -20.328 16.147 13.135 1.00 45.53 102 THR A CA 1
ATOM 813 C C . THR A 1 102 ? -20.661 17.105 14.286 1.00 45.53 102 THR A C 1
ATOM 815 O O . THR A 1 102 ? -21.515 16.860 15.138 1.00 45.53 102 THR A O 1
ATOM 818 N N . GLY A 1 103 ? -19.905 18.206 14.362 1.00 47.53 103 GLY A N 1
ATOM 819 C CA . GLY A 1 103 ? -20.045 19.235 15.399 1.00 47.53 103 GLY A CA 1
ATOM 820 C C . GLY A 1 103 ? -19.099 19.135 16.604 1.00 47.53 103 GLY A C 1
ATOM 821 O O . GLY A 1 103 ? -19.090 20.065 17.411 1.00 47.53 103 GLY A O 1
ATOM 822 N N . ARG A 1 104 ? -18.274 18.085 16.728 1.00 51.28 104 ARG A N 1
ATOM 823 C CA . ARG A 1 104 ? -17.202 17.994 17.738 1.00 51.28 104 ARG A CA 1
ATOM 824 C C . ARG A 1 104 ? -15.875 17.692 17.047 1.00 51.28 104 ARG A C 1
ATOM 826 O O . ARG A 1 104 ? -15.600 16.539 16.749 1.00 51.28 104 ARG A O 1
ATOM 833 N N . ASP A 1 105 ? -15.095 18.739 16.774 1.00 50.41 105 ASP A N 1
ATOM 834 C CA . ASP A 1 105 ? -13.740 18.663 16.209 1.00 50.41 105 ASP A CA 1
ATOM 835 C C . ASP A 1 105 ? -13.612 17.633 15.071 1.00 50.41 105 ASP A C 1
ATOM 837 O O . ASP A 1 105 ? -13.022 16.565 15.246 1.00 50.41 105 ASP A O 1
ATOM 841 N N . SER A 1 106 ? -14.210 17.959 13.915 1.00 53.66 106 SER A N 1
ATOM 842 C CA . SER A 1 106 ? -14.110 17.167 12.679 1.00 53.66 106 SER A CA 1
ATOM 843 C C . SER A 1 106 ? -12.663 16.704 12.481 1.00 53.66 106 SER A C 1
ATOM 845 O O . SER A 1 106 ? -11.744 17.528 12.462 1.00 53.66 106 SER A O 1
ATOM 847 N N . LEU A 1 107 ? -12.465 15.381 12.417 1.00 57.94 107 LEU A N 1
ATOM 848 C CA . LEU A 1 107 ? -11.135 14.763 12.390 1.00 57.94 107 LEU A CA 1
ATOM 849 C C . LEU A 1 107 ? -10.323 15.242 11.183 1.00 57.94 107 LEU A C 1
ATOM 851 O O . LEU A 1 107 ? -9.104 15.354 11.293 1.00 57.94 107 LEU A O 1
ATOM 855 N N . GLU A 1 108 ? -11.009 15.560 10.081 1.00 63.47 108 GLU A N 1
ATOM 856 C CA . GLU A 1 108 ? -10.486 16.175 8.865 1.00 63.47 108 GLU A CA 1
ATOM 857 C C . GLU A 1 108 ? -11.651 16.585 7.944 1.00 63.47 108 GLU A C 1
ATOM 859 O O . GLU A 1 108 ? -12.744 16.018 7.998 1.00 63.47 108 GLU A O 1
ATOM 864 N N . ILE A 1 109 ? -11.402 17.559 7.069 1.00 66.12 109 ILE A N 1
ATOM 865 C CA . ILE A 1 109 ? -12.307 17.889 5.968 1.00 66.12 109 ILE A CA 1
ATOM 866 C C . ILE A 1 109 ? -11.773 17.193 4.713 1.00 66.12 109 ILE A C 1
ATOM 868 O O . ILE A 1 109 ? -10.615 17.397 4.340 1.00 66.12 109 ILE A O 1
ATOM 872 N N . THR A 1 110 ? -12.611 16.408 4.043 1.00 65.12 110 THR A N 1
ATOM 873 C CA . THR A 1 110 ? -12.240 15.645 2.848 1.00 65.12 110 THR A CA 1
ATOM 874 C C . THR A 1 110 ? -12.883 16.263 1.613 1.00 65.12 110 THR A C 1
ATOM 876 O O . THR A 1 110 ? -14.055 16.635 1.617 1.00 65.12 110 THR A O 1
ATOM 879 N N . MET A 1 111 ? -12.112 16.377 0.531 1.00 66.81 111 MET A N 1
ATOM 880 C CA . MET A 1 111 ? -12.642 16.731 -0.782 1.00 66.81 111 MET A CA 1
ATOM 881 C C . MET A 1 111 ? -12.871 15.449 -1.580 1.00 66.81 111 MET A C 1
ATOM 883 O O . MET A 1 111 ? -11.932 14.687 -1.805 1.00 66.81 111 MET A O 1
ATOM 887 N N . ASP A 1 112 ? -14.109 15.200 -1.996 1.00 69.50 112 ASP A N 1
ATOM 888 C CA . ASP A 1 112 ? -14.442 14.019 -2.787 1.00 69.50 112 ASP A CA 1
ATOM 889 C C . ASP A 1 112 ? -13.997 14.145 -4.259 1.00 69.50 112 ASP A C 1
ATOM 891 O O . ASP A 1 112 ? -13.482 15.175 -4.708 1.00 69.50 112 ASP A O 1
ATOM 895 N N . GLY A 1 113 ? -14.223 13.089 -5.049 1.00 59.00 113 GLY A N 1
ATOM 896 C CA . GLY A 1 113 ? -13.867 13.051 -6.473 1.00 59.00 113 GLY A CA 1
ATOM 897 C C . GLY A 1 113 ? -14.586 14.083 -7.357 1.00 59.00 113 GLY A C 1
ATOM 898 O O . GLY A 1 113 ? -14.221 14.233 -8.521 1.00 59.00 113 GLY A O 1
ATOM 899 N N . THR A 1 114 ? -15.584 14.800 -6.828 1.00 71.56 114 THR A N 1
ATOM 900 C CA . THR A 1 114 ? -16.302 15.889 -7.513 1.00 71.56 114 THR A CA 1
ATOM 901 C C . THR A 1 114 ? -15.792 17.277 -7.124 1.00 71.56 114 THR A C 1
ATOM 903 O O . THR A 1 114 ? -16.234 18.275 -7.693 1.00 71.56 114 THR A O 1
ATOM 906 N N . GLY A 1 115 ? -14.849 17.354 -6.180 1.00 69.81 115 GLY A N 1
ATOM 907 C CA . GLY A 1 115 ? -14.401 18.612 -5.594 1.00 69.81 115 GLY A CA 1
ATOM 908 C C . GLY A 1 115 ? -15.287 19.095 -4.444 1.00 69.81 115 GLY A C 1
ATOM 909 O O . GLY A 1 115 ? -15.120 20.227 -3.990 1.00 69.81 115 GLY A O 1
ATOM 910 N N . THR A 1 116 ? -16.230 18.273 -3.970 1.00 73.88 116 THR A N 1
ATOM 911 C CA . THR A 1 116 ? -17.114 18.648 -2.865 1.00 73.88 116 THR A CA 1
ATOM 912 C C . THR A 1 116 ? -16.400 18.419 -1.546 1.00 73.88 116 THR A C 1
ATOM 914 O O . THR A 1 116 ? -15.915 17.329 -1.254 1.00 73.88 116 THR A O 1
ATOM 917 N N . VAL A 1 117 ? -16.337 19.479 -0.752 1.00 75.06 117 VAL A N 1
ATOM 918 C CA . VAL A 1 117 ? -15.728 19.501 0.573 1.00 75.06 117 VAL A CA 1
ATOM 919 C C . VAL A 1 117 ? -16.775 19.034 1.588 1.00 75.06 117 VAL A C 1
ATOM 921 O O . VAL A 1 117 ? -17.817 19.678 1.723 1.00 75.06 117 VAL A O 1
ATOM 924 N N . ARG A 1 118 ? -16.518 17.922 2.280 1.00 75.31 118 ARG A N 1
ATOM 925 C CA . ARG A 1 118 ? -17.399 17.338 3.303 1.00 75.31 118 ARG A CA 1
ATOM 926 C C . ARG A 1 118 ? -16.614 16.909 4.540 1.00 75.31 118 ARG A C 1
ATOM 928 O O . ARG A 1 118 ? -15.391 16.788 4.489 1.00 75.31 118 ARG A O 1
ATOM 935 N N . ASP A 1 119 ? -17.323 16.667 5.636 1.00 70.50 119 ASP A N 1
ATOM 936 C CA . ASP A 1 119 ? -16.729 16.025 6.806 1.00 70.50 119 ASP A CA 1
ATOM 937 C C . ASP A 1 119 ? -16.245 14.614 6.448 1.00 70.50 119 ASP A C 1
ATOM 939 O O . ASP A 1 119 ? -16.875 13.906 5.648 1.00 70.50 119 ASP A O 1
ATOM 943 N N . SER A 1 120 ? -15.095 14.242 7.011 1.00 68.75 120 SER A N 1
ATOM 944 C CA . SER A 1 120 ? -14.532 12.913 6.823 1.00 68.75 120 SER A CA 1
ATOM 945 C C . SER A 1 120 ? -15.379 11.861 7.540 1.00 68.75 120 SER A C 1
ATOM 947 O O . SER A 1 120 ? -15.749 12.008 8.706 1.00 68.75 120 SER A O 1
ATOM 949 N N . GLU A 1 121 ? -15.663 10.775 6.837 1.00 79.50 121 GLU A N 1
ATOM 950 C CA . GLU A 1 121 ? -16.230 9.563 7.396 1.00 79.50 121 GLU A CA 1
ATOM 951 C C . GLU A 1 121 ? -15.087 8.680 7.906 1.00 79.50 121 GLU A C 1
ATOM 953 O O . GLU A 1 121 ? -14.283 8.184 7.114 1.00 79.50 121 GLU A O 1
ATOM 958 N N . LEU A 1 122 ? -15.028 8.477 9.229 1.00 82.31 122 LEU A N 1
ATOM 959 C CA . LEU A 1 122 ? -13.902 7.846 9.935 1.00 82.31 122 LEU A CA 1
ATOM 960 C C . LEU A 1 122 ? -13.359 6.588 9.252 1.00 82.31 122 LEU A C 1
ATOM 962 O O . LEU A 1 122 ? -12.153 6.407 9.163 1.00 82.31 122 LEU A O 1
ATOM 966 N N . TRP A 1 123 ? -14.235 5.701 8.796 1.00 88.81 123 TRP A N 1
ATOM 967 C CA . TRP A 1 123 ? -13.793 4.444 8.210 1.00 88.81 123 TRP A CA 1
ATOM 968 C C . TRP A 1 123 ? -13.694 4.509 6.694 1.00 88.81 123 TRP A C 1
ATOM 970 O O . TRP A 1 123 ? -12.686 4.085 6.135 1.00 88.81 123 TRP A O 1
ATOM 980 N N . GLN A 1 124 ? -14.691 5.089 6.027 1.00 86.12 124 GLN A N 1
ATOM 981 C CA . GLN A 1 124 ? -14.725 5.150 4.568 1.00 86.12 124 GLN A CA 1
ATOM 982 C C . GLN A 1 124 ? -13.543 5.938 3.987 1.00 86.12 124 GLN A C 1
ATOM 984 O O . GLN A 1 124 ? -12.997 5.545 2.956 1.00 86.12 124 GLN A O 1
ATOM 989 N N . ASP A 1 125 ? -13.132 7.026 4.640 1.00 81.06 125 ASP A N 1
ATOM 990 C CA . ASP A 1 125 ? -12.079 7.900 4.121 1.00 81.06 125 ASP A CA 1
ATOM 991 C C . ASP A 1 125 ? -10.671 7.516 4.599 1.00 81.06 125 ASP A C 1
ATOM 993 O O . ASP A 1 125 ? -9.694 8.062 4.085 1.00 81.06 125 ASP A O 1
ATOM 997 N N . LEU A 1 126 ? -10.555 6.576 5.551 1.00 88.25 126 LEU A N 1
ATOM 998 C CA . LEU A 1 126 ? -9.296 6.193 6.205 1.00 88.25 126 LEU A CA 1
ATOM 999 C C . LEU A 1 126 ? -8.436 7.428 6.570 1.00 88.25 126 LEU A C 1
ATOM 1001 O O . LEU A 1 126 ? -7.322 7.591 6.050 1.00 88.25 126 LEU A O 1
ATOM 1005 N N . PRO A 1 127 ? -8.941 8.333 7.429 1.00 84.50 127 PRO A N 1
ATOM 1006 C CA . PRO A 1 127 ? -8.273 9.583 7.762 1.00 84.50 127 PRO A CA 1
ATOM 1007 C C . PRO A 1 127 ? -6.866 9.297 8.274 1.00 84.50 127 PRO A C 1
ATOM 1009 O O . PRO A 1 127 ? -6.636 8.308 8.970 1.00 84.50 127 PRO A O 1
ATOM 1012 N N . ARG A 1 128 ? -5.910 10.158 7.913 1.00 84.31 128 ARG A N 1
ATOM 1013 C CA . ARG A 1 128 ? -4.460 9.993 8.143 1.00 84.31 128 ARG A CA 1
ATOM 1014 C C . ARG A 1 128 ? -3.769 8.837 7.423 1.00 84.31 128 ARG A C 1
ATOM 1016 O O . ARG A 1 128 ? -2.578 8.988 7.174 1.00 84.31 128 ARG A O 1
ATOM 1023 N N . PHE A 1 129 ? -4.438 7.747 7.045 1.00 90.06 129 PHE A N 1
ATOM 1024 C CA . PHE A 1 129 ? -3.759 6.582 6.463 1.00 90.06 129 PHE A CA 1
ATOM 1025 C C . PHE A 1 129 ? -2.945 6.965 5.225 1.00 90.06 129 PHE A C 1
ATOM 1027 O O . PHE A 1 129 ? -1.745 6.718 5.171 1.00 90.06 129 PHE A O 1
ATOM 1034 N N . TRP A 1 130 ? -3.567 7.647 4.258 1.00 86.38 130 TRP A N 1
ATOM 1035 C CA . TRP A 1 130 ? -2.888 8.057 3.024 1.00 86.38 130 TRP A CA 1
ATOM 1036 C C . TRP A 1 130 ? -1.803 9.108 3.249 1.00 86.38 130 TRP A C 1
ATOM 1038 O O . TRP A 1 130 ? -0.802 9.109 2.533 1.00 86.38 130 TRP A O 1
ATOM 1048 N N . ASN A 1 131 ? -1.973 9.958 4.265 1.00 84.38 131 ASN A N 1
ATOM 1049 C CA . ASN A 1 131 ? -0.958 10.928 4.660 1.00 84.38 131 ASN A CA 1
ATOM 1050 C C . ASN A 1 131 ? 0.255 10.204 5.246 1.00 84.38 131 ASN A C 1
ATOM 1052 O O . ASN A 1 131 ? 1.344 10.385 4.732 1.00 84.38 131 ASN A O 1
ATOM 1056 N N . LEU A 1 132 ? 0.069 9.297 6.211 1.00 87.00 132 LEU A N 1
ATOM 1057 C CA . LEU A 1 132 ? 1.149 8.493 6.800 1.00 87.00 132 LEU A CA 1
ATOM 1058 C C . LEU A 1 132 ? 1.825 7.588 5.762 1.00 87.00 132 LEU A C 1
ATOM 1060 O O . LEU A 1 132 ? 3.049 7.469 5.724 1.00 87.00 132 LEU A O 1
ATOM 1064 N N . PHE A 1 133 ? 1.036 6.998 4.865 1.00 87.38 133 PHE A N 1
ATOM 1065 C CA . PHE A 1 133 ? 1.528 6.194 3.753 1.00 87.38 133 PHE A CA 1
ATOM 1066 C C . PHE A 1 133 ? 2.409 7.024 2.802 1.00 87.38 133 PHE A C 1
ATOM 1068 O O . PHE A 1 133 ? 3.479 6.577 2.385 1.00 87.38 133 PHE A O 1
ATOM 1075 N N . SER A 1 134 ? 2.000 8.260 2.497 1.00 81.69 134 SER A N 1
ATOM 1076 C CA . SER A 1 134 ? 2.784 9.211 1.699 1.00 81.69 134 SER A CA 1
ATOM 1077 C C . SER A 1 134 ? 3.945 9.849 2.475 1.00 81.69 134 SER A C 1
ATOM 1079 O O . SER A 1 134 ? 4.967 10.194 1.888 1.00 81.69 134 SER A O 1
ATOM 1081 N N . ASP A 1 135 ? 3.841 10.000 3.788 1.00 80.88 135 ASP A N 1
ATOM 1082 C CA . ASP A 1 135 ? 4.911 10.531 4.631 1.00 80.88 135 ASP A CA 1
ATOM 1083 C C . ASP A 1 135 ? 6.027 9.504 4.779 1.00 80.88 135 ASP A C 1
ATOM 1085 O O . ASP A 1 135 ? 7.203 9.870 4.809 1.00 80.88 135 ASP A O 1
ATOM 1089 N N . TYR A 1 136 ? 5.698 8.207 4.757 1.00 73.31 136 TYR A N 1
ATOM 1090 C CA . TYR A 1 136 ? 6.713 7.167 4.673 1.00 73.31 136 TYR A CA 1
ATOM 1091 C C . TYR A 1 136 ? 7.581 7.344 3.429 1.00 73.31 136 TYR A C 1
ATOM 1093 O O . TYR A 1 136 ? 8.802 7.190 3.512 1.00 73.31 136 TYR A O 1
ATOM 1101 N N . TRP A 1 137 ? 6.983 7.746 2.304 1.00 66.50 137 TRP A N 1
ATOM 1102 C CA . TRP A 1 137 ? 7.729 8.118 1.109 1.00 66.50 137 TRP A CA 1
ATOM 1103 C C . TRP A 1 137 ? 8.729 9.246 1.384 1.00 66.50 137 TRP A C 1
ATOM 1105 O O . TRP A 1 137 ? 9.869 9.112 0.960 1.00 66.50 137 TRP A O 1
ATOM 1115 N N . HIS A 1 138 ? 8.371 10.270 2.164 1.00 63.41 138 HIS A N 1
ATOM 1116 C CA . HIS A 1 138 ? 9.261 11.369 2.572 1.00 63.41 138 HIS A CA 1
ATOM 1117 C C . HIS A 1 138 ? 10.222 11.048 3.736 1.00 63.41 138 HIS A C 1
ATOM 1119 O O . HIS A 1 138 ? 11.143 11.824 4.005 1.00 63.41 138 HIS A O 1
ATOM 1125 N N . SER A 1 139 ? 10.043 9.922 4.429 1.00 64.12 139 SER A N 1
ATOM 1126 C CA . SER A 1 139 ? 10.856 9.525 5.587 1.00 64.12 139 SER A CA 1
ATOM 1127 C C . SER A 1 139 ? 12.269 9.066 5.202 1.00 64.12 139 SER A C 1
ATOM 1129 O O . SER A 1 139 ? 12.525 8.706 4.056 1.00 64.12 139 SER A O 1
ATOM 1131 N N . LEU A 1 140 ? 13.199 8.974 6.169 1.00 54.03 140 LEU A N 1
ATOM 1132 C CA . LEU A 1 140 ? 14.537 8.416 5.895 1.00 54.03 140 LEU A CA 1
ATOM 1133 C C . LEU A 1 140 ? 14.521 6.931 5.487 1.00 54.03 140 LEU A C 1
ATOM 1135 O O . LEU A 1 140 ? 15.479 6.426 4.893 1.00 54.03 140 LEU A O 1
ATOM 1139 N N . ALA A 1 141 ? 13.433 6.226 5.798 1.00 53.19 141 ALA A N 1
ATOM 1140 C CA . ALA A 1 141 ? 13.260 4.820 5.479 1.00 53.19 141 ALA A CA 1
ATOM 1141 C C . ALA A 1 141 ? 12.737 4.616 4.043 1.00 53.19 141 ALA A C 1
ATOM 1143 O O . ALA A 1 141 ? 13.216 3.711 3.346 1.00 53.19 141 ALA A O 1
ATOM 1144 N N . GLY A 1 142 ? 11.829 5.481 3.578 1.00 51.78 142 GLY A N 1
ATOM 1145 C CA . GLY A 1 142 ? 11.289 5.466 2.214 1.00 51.78 142 GLY A CA 1
ATOM 1146 C C . GLY A 1 142 ? 12.114 6.262 1.202 1.00 51.78 142 GLY A C 1
ATOM 1147 O O . GLY A 1 142 ? 12.323 5.772 0.092 1.00 51.78 142 GLY A O 1
ATOM 1148 N N . TRP A 1 143 ? 12.658 7.418 1.596 1.00 57.47 143 TRP A N 1
ATOM 1149 C CA . TRP A 1 143 ? 13.388 8.328 0.715 1.00 57.47 143 TRP A CA 1
ATOM 1150 C C . TRP A 1 143 ? 14.910 8.053 0.707 1.00 57.47 143 TRP A C 1
ATOM 1152 O O . TRP A 1 143 ? 15.569 8.181 1.743 1.00 57.47 143 TRP A O 1
ATOM 1162 N N . PRO A 1 144 ? 15.535 7.738 -0.445 1.00 52.06 144 PRO A N 1
ATOM 1163 C CA . PRO A 1 144 ? 16.970 7.423 -0.521 1.00 52.06 144 PRO A CA 1
ATOM 1164 C C . PRO A 1 144 ? 17.923 8.577 -0.156 1.00 52.06 144 PRO A C 1
ATOM 1166 O O . PRO A 1 144 ? 18.994 8.324 0.382 1.00 52.06 144 PRO A O 1
ATOM 1169 N N . TYR A 1 145 ? 17.531 9.837 -0.381 1.00 52.28 145 TYR A N 1
ATOM 1170 C CA . TYR A 1 145 ? 18.296 11.067 -0.049 1.00 52.28 145 TYR A CA 1
ATOM 1171 C C . TYR A 1 145 ? 18.632 11.220 1.439 1.00 52.28 145 TYR A C 1
ATOM 1173 O O . TYR A 1 145 ? 19.579 11.893 1.834 1.00 52.28 145 TYR A O 1
ATOM 1181 N N . SER A 1 146 ? 17.809 10.601 2.268 1.00 49.06 146 SER A N 1
ATOM 1182 C CA . SER A 1 146 ? 17.894 10.640 3.714 1.00 49.06 146 SER A CA 1
ATOM 1183 C C . SER A 1 146 ? 18.803 9.537 4.273 1.00 49.06 146 SER A C 1
ATOM 1185 O O . SER A 1 146 ? 19.098 9.500 5.468 1.00 49.06 146 SER A O 1
ATOM 1187 N N . ARG A 1 147 ? 19.274 8.622 3.418 1.00 52.22 147 ARG A N 1
ATOM 1188 C CA . ARG A 1 147 ? 20.235 7.594 3.805 1.00 52.22 147 ARG A CA 1
ATOM 1189 C C . ARG A 1 147 ? 21.649 8.165 3.665 1.00 52.22 147 ARG A C 1
ATOM 1191 O O . ARG A 1 147 ? 21.972 8.707 2.611 1.00 52.22 147 ARG A O 1
ATOM 1198 N N . PRO A 1 148 ? 22.516 8.027 4.684 1.00 48.78 148 PRO A N 1
ATOM 1199 C CA . PRO A 1 148 ? 23.938 8.292 4.508 1.00 48.78 148 PRO A CA 1
ATOM 1200 C C . PRO A 1 148 ? 24.468 7.463 3.330 1.00 48.78 148 PRO A C 1
ATOM 1202 O O . PRO A 1 148 ? 24.050 6.316 3.160 1.00 48.78 148 PRO A O 1
ATOM 1205 N N . GLU A 1 149 ? 25.415 8.018 2.567 1.00 49.69 149 GLU A N 1
ATOM 1206 C CA . GLU A 1 149 ? 26.050 7.460 1.350 1.00 49.69 149 GLU A CA 1
ATOM 1207 C C . GLU A 1 149 ? 26.502 5.982 1.467 1.00 49.69 149 GLU A C 1
ATOM 1209 O O . GLU A 1 149 ? 26.701 5.295 0.470 1.00 49.69 149 GLU A O 1
ATOM 1214 N N . ILE A 1 150 ? 26.589 5.464 2.694 1.00 42.78 150 ILE A N 1
ATOM 1215 C CA . ILE A 1 150 ? 27.031 4.125 3.098 1.00 42.78 150 ILE A CA 1
ATOM 1216 C C . ILE A 1 150 ? 26.129 2.981 2.576 1.00 42.78 150 ILE A C 1
ATOM 1218 O O . ILE A 1 150 ? 26.573 1.839 2.557 1.00 42.78 150 ILE A O 1
ATOM 1222 N N . ARG A 1 151 ? 24.889 3.230 2.121 1.00 46.38 151 ARG A N 1
ATOM 1223 C CA . ARG A 1 151 ? 23.981 2.163 1.621 1.00 46.38 151 ARG A CA 1
ATOM 1224 C C . ARG A 1 151 ? 23.779 2.108 0.104 1.00 46.38 151 ARG A C 1
ATOM 1226 O O . ARG A 1 151 ? 22.950 1.330 -0.356 1.00 46.38 151 ARG A O 1
ATOM 1233 N N . ALA A 1 152 ? 24.530 2.876 -0.684 1.00 44.16 152 ALA A N 1
ATOM 1234 C CA . ALA A 1 152 ? 24.454 2.805 -2.150 1.00 44.16 152 ALA A CA 1
ATOM 1235 C C . ALA A 1 152 ? 24.828 1.414 -2.723 1.00 44.16 152 ALA A C 1
ATOM 1237 O O . ALA A 1 152 ? 24.481 1.108 -3.859 1.00 44.16 152 ALA A O 1
ATOM 1238 N N . GLU A 1 153 ? 25.488 0.557 -1.933 1.00 45.25 153 GLU A N 1
ATOM 1239 C CA . GLU A 1 153 ? 25.823 -0.828 -2.300 1.00 45.25 153 GLU A CA 1
ATOM 1240 C C . GLU A 1 153 ? 24.643 -1.814 -2.139 1.00 45.25 153 GLU A C 1
ATOM 1242 O O . GLU A 1 153 ? 24.652 -2.893 -2.733 1.00 45.25 153 GLU A O 1
ATOM 1247 N N . GLU A 1 154 ? 23.587 -1.453 -1.398 1.00 51.69 154 GLU A N 1
ATOM 1248 C CA . GLU A 1 154 ? 22.365 -2.258 -1.251 1.00 51.69 154 GLU A CA 1
ATOM 1249 C C . GLU A 1 154 ? 21.367 -1.881 -2.360 1.00 51.69 154 GLU A C 1
ATOM 1251 O O . GLU A 1 154 ? 20.415 -1.134 -2.142 1.00 51.69 154 GLU A O 1
ATOM 1256 N N . GLY A 1 155 ? 21.613 -2.374 -3.578 1.00 51.47 155 GLY A N 1
ATOM 1257 C CA . GLY A 1 155 ? 20.955 -1.985 -4.839 1.00 51.47 155 GLY A CA 1
ATOM 1258 C C . GLY A 1 155 ? 19.418 -2.075 -4.952 1.00 51.47 155 GLY A C 1
ATOM 1259 O O . GLY A 1 155 ? 18.900 -1.874 -6.045 1.00 51.47 155 GLY A O 1
ATOM 1260 N N . ALA A 1 156 ? 18.663 -2.339 -3.880 1.00 59.69 156 ALA A N 1
ATOM 1261 C CA . ALA A 1 156 ? 17.203 -2.227 -3.867 1.00 59.69 156 ALA A CA 1
ATOM 1262 C C . ALA A 1 156 ? 16.682 -1.801 -2.484 1.00 59.69 156 ALA A C 1
ATOM 1264 O O . ALA A 1 156 ? 16.882 -2.487 -1.481 1.00 59.69 156 ALA A O 1
ATOM 1265 N N . ASN A 1 157 ? 15.937 -0.692 -2.425 1.00 75.56 157 ASN A N 1
ATOM 1266 C CA . ASN A 1 157 ? 15.176 -0.335 -1.230 1.00 75.56 157 ASN A CA 1
ATOM 1267 C C . ASN A 1 157 ? 13.912 -1.211 -1.173 1.00 75.56 157 ASN A C 1
ATOM 1269 O O . ASN A 1 157 ? 12.888 -0.883 -1.776 1.00 75.56 157 ASN A O 1
ATOM 1273 N N . SER A 1 158 ? 13.992 -2.348 -0.477 1.00 83.56 158 SER A N 1
ATOM 1274 C CA . SER A 1 158 ? 12.886 -3.310 -0.368 1.00 83.56 158 SER A CA 1
ATOM 1275 C C . SER A 1 158 ? 11.617 -2.674 0.194 1.00 83.56 158 SER A C 1
ATOM 1277 O O . SER A 1 158 ? 10.545 -2.900 -0.351 1.00 83.56 158 SER A O 1
ATOM 1279 N N . ALA A 1 159 ? 11.731 -1.799 1.195 1.00 85.00 159 ALA A N 1
ATOM 1280 C CA . ALA A 1 159 ? 10.599 -1.061 1.748 1.00 85.00 159 ALA A CA 1
ATOM 1281 C C . ALA A 1 159 ? 9.927 -0.161 0.693 1.00 85.00 159 ALA A C 1
ATOM 1283 O O . ALA A 1 159 ? 8.702 -0.141 0.585 1.00 85.00 159 ALA A O 1
ATOM 1284 N N . TRP A 1 160 ? 10.723 0.518 -0.142 1.00 86.44 160 TRP A N 1
ATOM 1285 C CA . TRP A 1 160 ? 10.211 1.314 -1.264 1.00 86.44 160 TRP A CA 1
ATOM 1286 C C . TRP A 1 160 ? 9.540 0.449 -2.336 1.00 86.44 160 TRP A C 1
ATOM 1288 O O . TRP A 1 160 ? 8.489 0.798 -2.867 1.00 86.44 160 TRP A O 1
ATOM 1298 N N . THR A 1 161 ? 10.102 -0.716 -2.641 1.00 89.44 161 THR A N 1
ATOM 1299 C CA . THR A 1 161 ? 9.467 -1.643 -3.588 1.00 89.44 161 THR A CA 1
ATOM 1300 C C . THR A 1 161 ? 8.161 -2.200 -3.014 1.00 89.44 161 THR A C 1
ATOM 1302 O O . THR A 1 161 ? 7.159 -2.283 -3.721 1.00 89.44 161 THR A O 1
ATOM 1305 N N . ASN A 1 162 ? 8.140 -2.520 -1.720 1.00 92.56 162 ASN A N 1
ATOM 1306 C CA . ASN A 1 162 ? 6.983 -3.084 -1.035 1.00 92.56 162 ASN A CA 1
ATOM 1307 C C . ASN A 1 162 ? 5.831 -2.077 -0.944 1.00 92.56 162 ASN A C 1
ATOM 1309 O O . ASN A 1 162 ? 4.703 -2.431 -1.276 1.00 92.56 162 ASN A O 1
ATOM 1313 N N . ILE A 1 163 ? 6.099 -0.816 -0.589 1.00 92.38 163 ILE A N 1
ATOM 1314 C CA . ILE A 1 163 ? 5.044 0.206 -0.547 1.00 92.38 163 ILE A CA 1
ATOM 1315 C C . ILE A 1 163 ? 4.430 0.435 -1.938 1.00 92.38 163 ILE A C 1
ATOM 1317 O O . ILE A 1 163 ? 3.214 0.538 -2.066 1.00 92.38 163 ILE A O 1
ATOM 1321 N N . ASN A 1 164 ? 5.244 0.406 -3.001 1.00 93.50 164 ASN A N 1
ATOM 1322 C CA . ASN A 1 164 ? 4.755 0.522 -4.378 1.00 93.50 164 ASN A CA 1
ATOM 1323 C C . ASN A 1 164 ? 3.987 -0.713 -4.852 1.00 93.50 164 ASN A C 1
ATOM 1325 O O . ASN A 1 164 ? 3.000 -0.578 -5.568 1.00 93.50 164 ASN A O 1
ATOM 1329 N N . SER A 1 165 ? 4.406 -1.909 -4.435 1.00 95.25 165 SER A N 1
ATOM 1330 C CA . SER A 1 165 ? 3.664 -3.146 -4.690 1.00 95.25 165 SER A CA 1
ATOM 1331 C C . SER A 1 165 ? 2.272 -3.081 -4.063 1.00 95.25 165 SER A C 1
ATOM 1333 O O . SER A 1 165 ? 1.277 -3.330 -4.742 1.00 95.25 165 SER A O 1
ATOM 1335 N N . PHE A 1 166 ? 2.187 -2.669 -2.797 1.00 95.75 166 PHE A N 1
ATOM 1336 C CA . PHE A 1 166 ? 0.911 -2.498 -2.112 1.00 95.75 166 PHE A CA 1
ATOM 1337 C C . PHE A 1 166 ? 0.040 -1.426 -2.774 1.00 95.75 166 PHE A C 1
ATOM 1339 O O . PHE A 1 166 ? -1.119 -1.689 -3.084 1.00 95.75 166 PHE A O 1
ATOM 1346 N N . ALA A 1 167 ? 0.605 -0.250 -3.066 1.00 95.06 167 ALA A N 1
ATOM 1347 C CA . ALA A 1 167 ? -0.109 0.828 -3.746 1.00 95.06 167 ALA A CA 1
ATOM 1348 C C . ALA A 1 167 ? -0.669 0.382 -5.107 1.00 95.06 167 ALA A C 1
ATOM 1350 O O . ALA A 1 167 ? -1.811 0.698 -5.430 1.00 95.06 167 ALA A O 1
ATOM 1351 N N . ALA A 1 168 ? 0.091 -0.406 -5.875 1.00 96.19 168 ALA A N 1
ATOM 1352 C CA . ALA A 1 168 ? -0.368 -0.959 -7.145 1.00 96.19 168 ALA A CA 1
ATOM 1353 C C . ALA A 1 168 ? -1.504 -1.983 -6.970 1.00 96.19 168 ALA A C 1
ATOM 1355 O O . ALA A 1 168 ? -2.453 -1.971 -7.750 1.00 96.19 168 ALA A O 1
ATOM 1356 N N . ILE A 1 169 ? -1.446 -2.843 -5.945 1.00 96.00 169 ILE A N 1
ATOM 1357 C CA . ILE A 1 169 ? -2.524 -3.798 -5.620 1.00 96.00 169 ILE A CA 1
ATOM 1358 C C . ILE A 1 169 ? -3.812 -3.051 -5.275 1.00 96.00 169 ILE A C 1
ATOM 1360 O O . ILE A 1 169 ? -4.883 -3.369 -5.798 1.00 96.00 169 ILE A O 1
ATOM 1364 N N . VAL A 1 170 ? -3.699 -2.034 -4.426 1.00 94.56 170 VAL A N 1
ATOM 1365 C CA . VAL A 1 170 ? -4.836 -1.226 -3.989 1.00 94.56 170 VAL A CA 1
ATOM 1366 C C . VAL A 1 170 ? -5.396 -0.376 -5.134 1.00 94.56 170 VAL A C 1
ATOM 1368 O O . VAL A 1 170 ? -6.604 -0.265 -5.298 1.00 94.56 170 VAL A O 1
ATOM 1371 N N . PHE A 1 171 ? -4.546 0.158 -6.008 1.00 94.94 171 PHE A N 1
ATOM 1372 C CA . PHE A 1 171 ? -5.001 0.868 -7.203 1.00 94.94 171 PHE A CA 1
ATOM 1373 C C . PHE A 1 171 ? -5.815 -0.023 -8.157 1.00 94.94 171 PHE A C 1
ATOM 1375 O O . PHE A 1 171 ? -6.669 0.474 -8.892 1.00 94.94 171 PHE A O 1
ATOM 1382 N N . MET A 1 172 ? -5.571 -1.335 -8.141 1.00 94.31 172 MET A N 1
ATOM 1383 C CA . MET A 1 172 ? -6.268 -2.309 -8.981 1.00 94.31 172 MET A CA 1
ATOM 1384 C C . MET A 1 172 ? -7.551 -2.866 -8.363 1.00 94.31 172 MET A C 1
ATOM 1386 O O . MET A 1 172 ? -8.334 -3.496 -9.075 1.00 94.31 172 MET A O 1
ATOM 1390 N N . SER A 1 173 ? -7.759 -2.718 -7.054 1.00 88.31 173 SER A N 1
ATOM 1391 C CA . SER A 1 173 ? -8.790 -3.483 -6.352 1.00 88.31 173 SER A CA 1
ATOM 1392 C C . SER A 1 173 ? -9.310 -2.811 -5.084 1.00 88.31 173 SER A C 1
ATOM 1394 O O . SER A 1 173 ? -8.663 -1.957 -4.488 1.00 88.31 173 SER A O 1
ATOM 1396 N N . GLY A 1 174 ? -10.506 -3.219 -4.660 1.00 79.75 174 GLY A N 1
ATOM 1397 C CA . GLY A 1 174 ? -11.144 -2.677 -3.465 1.00 79.75 174 GLY A CA 1
ATOM 1398 C C . GLY A 1 174 ? -11.734 -1.274 -3.678 1.00 79.75 174 GLY A C 1
ATOM 1399 O O . GLY A 1 174 ? -11.985 -0.865 -4.816 1.00 79.75 174 GLY A O 1
ATOM 1400 N N . PRO A 1 175 ? -11.976 -0.525 -2.594 1.00 78.00 175 PRO A N 1
ATOM 1401 C CA . PRO A 1 175 ? -12.695 0.751 -2.622 1.00 78.00 175 PRO A CA 1
ATOM 1402 C C . PRO A 1 175 ? -11.827 1.898 -3.160 1.00 78.00 175 PRO A C 1
ATOM 1404 O O . PRO A 1 175 ? -12.315 2.995 -3.416 1.00 78.00 175 PRO A O 1
ATOM 1407 N N . PHE A 1 176 ? -10.540 1.627 -3.371 1.00 83.00 176 PHE A N 1
ATOM 1408 C CA . PHE A 1 176 ? -9.521 2.579 -3.796 1.00 83.00 176 PHE A CA 1
ATOM 1409 C C . PHE A 1 176 ? -9.119 2.396 -5.268 1.00 83.00 176 PHE A C 1
ATOM 1411 O O . PHE A 1 176 ? -8.204 3.063 -5.766 1.00 83.00 176 PHE A O 1
ATOM 1418 N N . ALA A 1 177 ? -9.794 1.486 -5.977 1.00 86.62 177 ALA A N 1
ATOM 1419 C CA . ALA A 1 177 ? -9.496 1.184 -7.364 1.00 86.62 177 ALA A CA 1
ATOM 1420 C C . ALA A 1 177 ? -9.599 2.444 -8.238 1.00 86.62 177 ALA A C 1
ATOM 1422 O O . ALA A 1 177 ? -10.592 3.173 -8.202 1.00 86.62 177 ALA A O 1
ATOM 1423 N N . GLY A 1 178 ? -8.560 2.715 -9.029 1.00 85.12 178 GLY A N 1
ATOM 1424 C CA . GLY A 1 178 ? -8.514 3.889 -9.901 1.00 85.12 178 GLY A CA 1
ATOM 1425 C C . GLY A 1 178 ? -8.385 5.236 -9.177 1.00 85.12 178 GLY A C 1
ATOM 1426 O O . GLY A 1 178 ? -8.529 6.273 -9.830 1.00 85.12 178 GLY A O 1
ATOM 1427 N N . MET A 1 179 ? -8.112 5.260 -7.864 1.00 87.06 179 MET A N 1
ATOM 1428 C CA . MET A 1 179 ? -7.939 6.510 -7.120 1.00 87.06 179 MET A CA 1
ATOM 1429 C C . MET A 1 179 ? -6.882 7.411 -7.775 1.00 87.06 179 MET A C 1
ATOM 1431 O O . MET A 1 179 ? -5.741 6.973 -7.965 1.00 87.06 179 MET A O 1
ATOM 1435 N N . PRO A 1 180 ? -7.209 8.690 -8.045 1.00 88.75 180 PRO A N 1
ATOM 1436 C CA . PRO A 1 180 ? -6.275 9.642 -8.632 1.00 88.75 180 PRO A CA 1
ATOM 1437 C C . PRO A 1 180 ? -4.931 9.744 -7.920 1.00 88.75 180 PRO A C 1
ATOM 1439 O O . PRO A 1 180 ? -3.903 9.741 -8.585 1.00 88.75 180 PRO A O 1
ATOM 1442 N N . LEU A 1 181 ? -4.938 9.774 -6.584 1.00 86.94 181 LEU A N 1
ATOM 1443 C CA . LEU A 1 181 ? -3.725 9.850 -5.771 1.00 86.94 181 LEU A CA 1
ATOM 1444 C C . LEU A 1 181 ? -2.750 8.706 -6.092 1.00 86.94 181 LEU A C 1
ATOM 1446 O O . LEU A 1 181 ? -1.569 8.946 -6.334 1.00 86.94 181 LEU A O 1
ATOM 1450 N N . LEU A 1 182 ? -3.252 7.469 -6.135 1.00 90.56 182 LEU A N 1
ATOM 1451 C CA . LEU A 1 182 ? -2.447 6.277 -6.400 1.00 90.56 182 LEU A CA 1
ATOM 1452 C C . LEU A 1 182 ? -2.026 6.185 -7.872 1.00 90.56 182 LEU A C 1
ATOM 1454 O O . LEU A 1 182 ? -0.894 5.806 -8.159 1.00 90.56 182 LEU A O 1
ATOM 1458 N N . GLY A 1 183 ? -2.895 6.573 -8.809 1.00 91.56 183 GLY A N 1
ATOM 1459 C CA . GLY A 1 183 ? -2.543 6.630 -10.230 1.00 91.56 183 GLY A CA 1
ATOM 1460 C C . GLY A 1 183 ? -1.460 7.676 -10.525 1.00 91.56 183 GLY A C 1
ATOM 1461 O O . GLY A 1 183 ? -0.498 7.394 -11.246 1.00 91.56 183 GLY A O 1
ATOM 1462 N N . ASP A 1 184 ? -1.573 8.865 -9.927 1.00 90.12 184 ASP A N 1
ATOM 1463 C CA . ASP A 1 184 ? -0.580 9.937 -10.030 1.00 90.12 184 ASP A CA 1
ATOM 1464 C C . ASP A 1 184 ? 0.753 9.503 -9.392 1.00 90.12 184 ASP A C 1
ATOM 1466 O O . ASP A 1 184 ? 1.814 9.704 -9.992 1.00 90.12 184 ASP A O 1
ATOM 1470 N N . TRP A 1 185 ? 0.707 8.817 -8.241 1.00 90.25 185 TRP A N 1
ATOM 1471 C CA . TRP A 1 185 ? 1.875 8.181 -7.624 1.00 90.25 185 TRP A CA 1
ATOM 1472 C C . TRP A 1 185 ? 2.524 7.165 -8.570 1.00 90.25 185 TRP A C 1
ATOM 1474 O O . TRP A 1 185 ? 3.720 7.259 -8.845 1.00 90.25 185 TRP A O 1
ATOM 1484 N N . GLY A 1 186 ? 1.772 6.204 -9.112 1.00 91.94 186 GLY A N 1
ATOM 1485 C CA . GLY A 1 186 ? 2.316 5.189 -10.019 1.00 91.94 186 GLY A CA 1
ATOM 1486 C C . GLY A 1 186 ? 2.989 5.805 -11.249 1.00 91.94 186 GLY A C 1
ATOM 1487 O O . GLY A 1 186 ? 4.106 5.424 -11.608 1.00 91.94 186 GLY A O 1
ATOM 1488 N N . CYS A 1 187 ? 2.369 6.829 -11.847 1.00 91.25 187 CYS A N 1
ATOM 1489 C CA . CYS A 1 187 ? 2.961 7.584 -12.954 1.00 91.25 187 CYS A CA 1
ATOM 1490 C C . CYS A 1 187 ? 4.262 8.286 -12.539 1.00 91.25 187 CYS A C 1
ATOM 1492 O O . CYS A 1 187 ? 5.243 8.268 -13.285 1.00 91.25 187 CYS A O 1
ATOM 1494 N N . TYR A 1 188 ? 4.290 8.887 -11.347 1.00 89.06 188 TYR A N 1
ATOM 1495 C CA . TYR A 1 188 ? 5.481 9.527 -10.801 1.00 89.06 188 TYR A CA 1
ATOM 1496 C C . TYR A 1 188 ? 6.644 8.534 -10.655 1.00 89.06 188 TYR A C 1
ATOM 1498 O O . TYR A 1 188 ? 7.758 8.830 -11.095 1.00 89.06 188 TYR A O 1
ATOM 1506 N N . VAL A 1 189 ? 6.391 7.345 -10.105 1.00 89.75 189 VAL A N 1
ATOM 1507 C CA . VAL A 1 189 ? 7.418 6.311 -9.883 1.00 89.75 189 VAL A CA 1
ATOM 1508 C C . VAL A 1 189 ? 7.966 5.782 -11.204 1.00 89.75 189 VAL A C 1
ATOM 1510 O O . VAL A 1 189 ? 9.183 5.729 -11.395 1.00 89.75 189 VAL A O 1
ATOM 1513 N N . VAL A 1 190 ? 7.079 5.477 -12.158 1.00 91.31 190 VAL A N 1
ATOM 1514 C CA . VAL A 1 190 ? 7.469 5.054 -13.512 1.00 91.31 190 VAL A CA 1
ATOM 1515 C C . VAL A 1 190 ? 8.284 6.139 -14.215 1.00 91.31 190 VAL A C 1
ATOM 1517 O O . VAL A 1 190 ? 9.246 5.822 -14.909 1.00 91.31 190 VAL A O 1
ATOM 1520 N N . LYS A 1 191 ? 7.966 7.419 -14.019 1.00 88.56 191 LYS A N 1
ATOM 1521 C CA . LYS A 1 191 ? 8.768 8.519 -14.563 1.00 88.56 191 LYS A CA 1
ATOM 1522 C C . LYS A 1 191 ? 10.143 8.602 -13.899 1.00 88.56 191 LYS A C 1
ATOM 1524 O O . LYS A 1 191 ? 11.152 8.677 -14.602 1.00 88.56 191 LYS A O 1
ATOM 1529 N N . LYS A 1 192 ? 10.213 8.606 -12.566 1.00 85.12 192 LYS A N 1
ATOM 1530 C CA . LYS A 1 192 ? 11.471 8.813 -11.826 1.00 85.12 192 LYS A CA 1
ATOM 1531 C C . LYS A 1 192 ? 12.506 7.717 -12.059 1.00 85.12 192 LYS A C 1
ATOM 1533 O O . LYS A 1 192 ? 13.695 8.020 -12.092 1.00 85.12 192 LYS A O 1
ATOM 1538 N N . ALA A 1 193 ? 12.068 6.496 -12.353 1.00 86.81 193 ALA A N 1
ATOM 1539 C CA . ALA A 1 193 ? 12.947 5.413 -12.792 1.00 86.81 193 ALA A CA 1
ATOM 1540 C C . ALA A 1 193 ? 13.581 5.624 -14.188 1.00 86.81 193 ALA A C 1
ATOM 1542 O O . ALA A 1 193 ? 14.514 4.908 -14.542 1.00 86.81 193 ALA A O 1
ATOM 1543 N N . THR A 1 194 ? 13.119 6.603 -14.978 1.00 83.31 194 THR A N 1
ATOM 1544 C CA . THR A 1 194 ? 13.698 6.940 -16.295 1.00 83.31 194 THR A CA 1
ATOM 1545 C C . THR A 1 194 ? 14.625 8.152 -16.252 1.00 83.31 194 THR A C 1
ATOM 1547 O O . THR A 1 194 ? 15.643 8.190 -16.940 1.00 83.31 194 THR A O 1
ATOM 1550 N N . LYS A 1 195 ? 14.282 9.143 -15.427 1.00 73.62 195 LYS A N 1
ATOM 1551 C CA . LYS A 1 195 ? 15.042 10.378 -15.234 1.00 73.62 195 LYS A CA 1
ATOM 1552 C C . LYS A 1 195 ? 14.957 10.766 -13.771 1.00 73.62 195 LYS A C 1
ATOM 1554 O O . LYS A 1 195 ? 13.983 11.384 -13.331 1.00 73.62 195 LYS A O 1
ATOM 1559 N N . SER A 1 196 ? 15.973 10.371 -13.018 1.00 62.03 196 SER A N 1
ATOM 1560 C CA . SER A 1 196 ? 16.146 10.865 -11.665 1.00 62.03 196 SER A CA 1
ATOM 1561 C C . SER A 1 196 ? 17.111 12.040 -11.695 1.00 62.03 196 SER A C 1
ATOM 1563 O O . SER A 1 196 ? 18.269 11.899 -12.077 1.00 62.03 196 SER A O 1
ATOM 1565 N N . ASP A 1 197 ? 16.611 13.212 -11.317 1.00 60.53 197 ASP A N 1
ATOM 1566 C CA . ASP A 1 197 ? 17.401 14.444 -11.253 1.00 60.53 197 ASP A CA 1
ATOM 1567 C C . ASP A 1 197 ? 18.396 14.428 -10.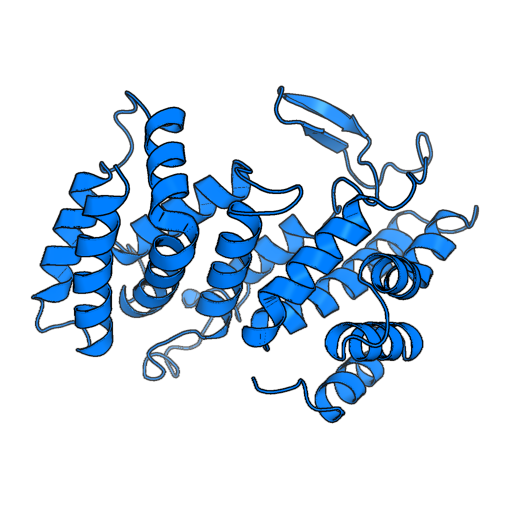073 1.00 60.53 197 ASP A C 1
ATOM 1569 O O . ASP A 1 197 ? 19.286 15.273 -10.006 1.00 60.53 197 ASP A O 1
ATOM 1573 N N . TYR A 1 198 ? 18.239 13.476 -9.140 1.00 56.06 198 TYR A N 1
ATOM 1574 C CA . TYR A 1 198 ? 18.916 13.482 -7.839 1.00 56.06 198 TYR A CA 1
ATOM 1575 C C . TYR A 1 198 ? 19.367 12.097 -7.324 1.00 56.06 198 TYR A C 1
ATOM 1577 O O . TYR A 1 198 ? 20.090 12.052 -6.334 1.00 56.06 198 TYR A O 1
ATOM 1585 N N . GLU A 1 199 ? 18.975 10.972 -7.943 1.00 59.53 199 GLU A N 1
ATOM 1586 C CA . GLU A 1 199 ? 19.212 9.614 -7.404 1.00 59.53 199 GLU A CA 1
ATOM 1587 C C . GLU A 1 199 ? 19.755 8.626 -8.452 1.00 59.53 199 GLU A C 1
ATOM 1589 O O . GLU A 1 199 ? 19.527 8.823 -9.649 1.00 59.53 199 GLU A O 1
ATOM 1594 N N . PRO A 1 200 ? 20.385 7.508 -8.037 1.00 62.62 200 PRO A N 1
ATOM 1595 C CA . PRO A 1 200 ? 20.585 6.368 -8.921 1.00 62.62 200 PRO A CA 1
ATOM 1596 C C . PRO A 1 200 ? 19.222 5.837 -9.364 1.00 62.62 200 PRO A C 1
ATOM 1598 O O . PRO A 1 200 ? 18.402 5.430 -8.545 1.00 62.62 200 PRO A O 1
ATOM 1601 N N . ILE A 1 201 ? 18.971 5.818 -10.671 1.00 67.12 201 ILE A N 1
ATOM 1602 C CA . ILE A 1 201 ? 17.741 5.258 -11.259 1.00 67.12 201 ILE A CA 1
ATOM 1603 C C . ILE A 1 201 ? 17.459 3.817 -10.789 1.00 67.12 201 ILE A C 1
ATOM 1605 O O . ILE A 1 201 ? 16.311 3.377 -10.770 1.00 67.12 201 ILE A O 1
ATOM 1609 N N . GLU A 1 202 ? 18.500 3.106 -10.358 1.00 73.50 202 GLU A N 1
ATOM 1610 C CA . GLU A 1 202 ? 18.474 1.729 -9.864 1.00 73.50 202 GLU A CA 1
ATOM 1611 C C . GLU A 1 202 ? 17.604 1.543 -8.614 1.00 73.50 202 GLU A C 1
ATOM 1613 O O . GLU A 1 202 ? 16.988 0.491 -8.469 1.00 73.50 202 GLU A O 1
ATOM 1618 N N . SER A 1 203 ? 17.451 2.565 -7.760 1.00 76.12 203 SER A N 1
ATOM 1619 C CA . SER A 1 203 ? 16.561 2.488 -6.588 1.00 76.12 203 SER A CA 1
ATOM 1620 C C . SER A 1 203 ? 15.074 2.470 -6.968 1.00 76.12 203 SER A C 1
ATOM 1622 O O . SER A 1 203 ? 14.249 1.936 -6.223 1.00 76.12 203 SER A O 1
ATOM 1624 N N . HIS A 1 204 ? 14.727 3.039 -8.127 1.00 83.31 204 HIS A N 1
ATOM 1625 C CA . HIS A 1 204 ? 13.346 3.219 -8.585 1.00 83.31 204 HIS A CA 1
ATOM 1626 C C . HIS A 1 204 ? 12.903 2.179 -9.603 1.00 83.31 204 HIS A C 1
ATOM 1628 O O . HIS A 1 204 ? 11.707 1.910 -9.704 1.00 83.31 204 HIS A O 1
ATOM 1634 N N . ILE A 1 205 ? 13.833 1.589 -10.358 1.00 88.56 205 ILE A N 1
ATOM 1635 C CA . ILE A 1 205 ? 13.518 0.597 -11.396 1.00 88.56 205 ILE A CA 1
ATOM 1636 C C . ILE A 1 205 ? 12.703 -0.589 -10.838 1.00 88.56 205 ILE A C 1
ATOM 1638 O O . ILE A 1 205 ? 11.680 -0.917 -11.445 1.00 88.56 205 ILE A O 1
ATOM 1642 N N . PRO A 1 206 ? 13.047 -1.201 -9.684 1.00 89.06 206 PRO A N 1
ATOM 1643 C CA . PRO A 1 206 ? 12.230 -2.267 -9.098 1.00 89.06 206 PRO A CA 1
ATOM 1644 C C . PRO A 1 206 ? 10.808 -1.810 -8.735 1.00 89.06 206 PRO A C 1
ATOM 1646 O O . PRO A 1 206 ? 9.839 -2.520 -9.010 1.00 89.06 206 PRO A O 1
ATOM 1649 N N . SER A 1 207 ? 10.667 -0.601 -8.186 1.00 90.44 207 SER A N 1
ATOM 1650 C CA . SER A 1 207 ? 9.370 -0.011 -7.830 1.00 90.44 207 SER A CA 1
ATOM 1651 C C . SER A 1 207 ? 8.510 0.293 -9.062 1.00 90.44 207 SER A C 1
ATOM 1653 O O . SER A 1 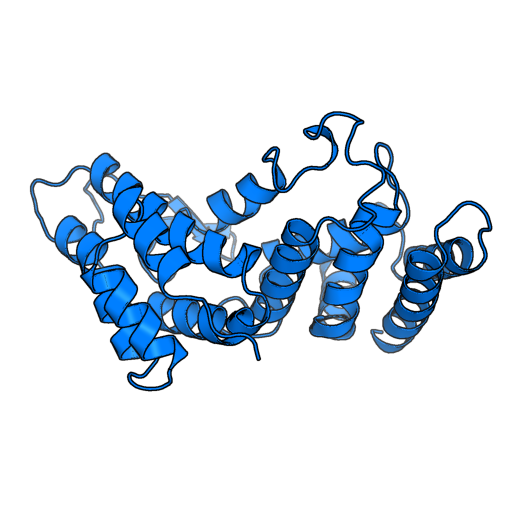207 ? 7.314 0.012 -9.078 1.00 90.44 207 SER A O 1
ATOM 1655 N N . ALA A 1 208 ? 9.106 0.810 -10.137 1.00 93.19 208 ALA A N 1
ATOM 1656 C CA . ALA A 1 208 ? 8.408 0.975 -11.409 1.00 93.19 208 ALA A CA 1
ATOM 1657 C C . ALA A 1 208 ? 7.980 -0.383 -11.990 1.00 93.19 208 ALA A C 1
ATOM 1659 O O . ALA A 1 208 ? 6.892 -0.505 -12.558 1.00 93.19 208 ALA A O 1
ATOM 1660 N N . ALA A 1 209 ? 8.816 -1.418 -11.829 1.00 93.75 209 ALA A N 1
ATOM 1661 C CA . ALA A 1 209 ? 8.527 -2.759 -12.330 1.00 93.75 209 ALA A CA 1
ATOM 1662 C C . ALA A 1 209 ? 7.310 -3.368 -11.640 1.00 93.75 209 ALA A C 1
ATOM 1664 O O . ALA A 1 209 ? 6.449 -3.914 -12.328 1.00 93.75 209 ALA A O 1
ATOM 1665 N N . VAL A 1 210 ? 7.177 -3.233 -10.315 1.00 94.88 210 VAL A N 1
ATOM 1666 C CA . VAL A 1 210 ? 5.982 -3.734 -9.615 1.00 94.88 210 VAL A CA 1
ATOM 1667 C C . VAL A 1 210 ? 4.709 -3.018 -10.072 1.00 94.88 210 VAL A C 1
ATOM 1669 O O . VAL A 1 210 ? 3.727 -3.697 -10.365 1.00 94.88 210 VAL A O 1
ATOM 1672 N N . TRP A 1 211 ? 4.740 -1.694 -10.267 1.00 95.94 211 TRP A N 1
ATOM 1673 C CA . TRP A 1 211 ? 3.601 -0.948 -10.816 1.00 95.94 211 TRP A CA 1
ATOM 1674 C C . TRP A 1 211 ? 3.172 -1.462 -12.189 1.00 95.94 211 TRP A C 1
ATOM 1676 O O . TRP A 1 211 ? 1.993 -1.724 -12.408 1.00 95.94 211 TRP A O 1
ATOM 1686 N N . LEU A 1 212 ? 4.115 -1.649 -13.116 1.00 95.38 212 LEU A N 1
ATOM 1687 C CA . LEU A 1 212 ? 3.776 -2.086 -14.472 1.00 95.38 212 LEU A CA 1
ATOM 1688 C C . LEU A 1 212 ? 3.398 -3.569 -14.555 1.00 95.38 212 LEU A C 1
ATOM 1690 O O . LEU A 1 212 ? 2.605 -3.935 -15.422 1.00 95.38 212 LEU A O 1
ATOM 1694 N N . ARG A 1 213 ? 3.912 -4.417 -13.658 1.00 95.44 213 ARG A N 1
ATOM 1695 C CA . ARG A 1 213 ? 3.505 -5.828 -13.564 1.00 95.44 213 ARG A CA 1
ATOM 1696 C C . ARG A 1 213 ? 2.093 -5.983 -13.008 1.00 95.44 213 ARG A C 1
ATOM 1698 O O . ARG A 1 213 ? 1.340 -6.804 -13.519 1.00 95.44 213 ARG A O 1
ATOM 1705 N N . ILE A 1 214 ? 1.758 -5.226 -11.963 1.00 95.94 214 ILE A N 1
ATOM 1706 C CA . ILE A 1 214 ? 0.490 -5.363 -11.233 1.00 95.94 214 ILE A CA 1
ATOM 1707 C C . ILE A 1 214 ? -0.622 -4.562 -11.913 1.00 95.94 214 ILE A C 1
ATOM 1709 O O . ILE A 1 214 ? -1.712 -5.082 -12.118 1.00 95.94 214 ILE A O 1
ATOM 1713 N N . ALA A 1 215 ? -0.331 -3.315 -12.282 1.00 95.69 215 ALA A N 1
ATOM 1714 C CA . ALA A 1 215 ? -1.321 -2.327 -12.696 1.00 95.69 215 ALA A CA 1
ATOM 1715 C C . ALA A 1 215 ? -1.018 -1.685 -14.055 1.00 95.69 215 ALA A C 1
ATOM 1717 O O . ALA A 1 215 ? -1.578 -0.647 -14.393 1.00 95.69 215 ALA A O 1
ATOM 1718 N N . GLY A 1 216 ? -0.098 -2.245 -14.846 1.00 94.31 216 GLY A N 1
ATOM 1719 C CA . GLY A 1 216 ? 0.462 -1.542 -15.999 1.00 94.31 216 GLY A CA 1
ATOM 1720 C C . GLY A 1 216 ? -0.561 -1.100 -17.040 1.00 94.31 216 GLY A C 1
ATOM 1721 O O . GLY A 1 216 ? -0.375 -0.040 -17.635 1.00 94.31 216 GLY A O 1
ATOM 1722 N N . LYS A 1 217 ? -1.613 -1.887 -17.286 1.00 93.12 217 LYS A N 1
ATOM 1723 C CA . LYS A 1 217 ? -2.656 -1.557 -18.267 1.00 93.12 217 LYS A CA 1
ATOM 1724 C C . LYS A 1 217 ? -3.568 -0.449 -17.742 1.00 93.12 217 LYS A C 1
ATOM 1726 O O . LYS A 1 217 ? -3.797 0.538 -18.432 1.00 93.12 217 LYS A O 1
ATOM 1731 N N . GLU A 1 218 ? -4.048 -0.586 -16.517 1.00 94.12 218 GLU A N 1
ATOM 1732 C CA . GLU A 1 218 ? -4.921 0.370 -15.846 1.00 94.12 218 GLU A CA 1
ATOM 1733 C C . GLU A 1 218 ? -4.196 1.696 -15.601 1.00 94.12 218 GLU A C 1
ATOM 1735 O O . GLU A 1 218 ? -4.778 2.755 -15.814 1.00 94.12 218 GLU A O 1
ATOM 1740 N N . LEU A 1 219 ? -2.905 1.656 -15.261 1.00 93.19 219 LEU A N 1
ATOM 1741 C CA . LEU A 1 219 ? -2.054 2.837 -15.127 1.00 93.19 219 LEU A CA 1
ATOM 1742 C C . LEU A 1 219 ? -1.824 3.528 -16.480 1.00 93.19 219 LEU A C 1
ATOM 1744 O O . LEU A 1 219 ? -1.863 4.754 -16.556 1.00 93.19 219 LEU A O 1
ATOM 1748 N N . GLY A 1 220 ? -1.632 2.759 -17.559 1.00 90.94 220 GLY A N 1
ATOM 1749 C CA . GLY A 1 220 ? -1.550 3.293 -18.923 1.00 90.94 220 GLY A CA 1
ATOM 1750 C C . GLY A 1 220 ? -2.854 3.968 -19.357 1.00 90.94 220 GLY A C 1
ATOM 1751 O O . GLY A 1 220 ? -2.835 5.088 -19.873 1.00 90.94 220 GLY A O 1
ATOM 1752 N N . HIS A 1 221 ? -3.994 3.333 -19.072 1.00 91.06 221 HIS A N 1
ATOM 1753 C CA . HIS A 1 221 ? -5.313 3.912 -19.308 1.00 91.06 221 HIS A CA 1
ATOM 1754 C C . HIS A 1 221 ? -5.520 5.196 -18.495 1.00 91.06 221 HIS A C 1
ATOM 1756 O O . HIS A 1 221 ? -5.864 6.229 -19.070 1.00 91.06 221 HIS A O 1
ATOM 1762 N N . PHE A 1 222 ? -5.244 5.160 -17.190 1.00 91.19 222 PHE A N 1
ATOM 1763 C CA . PHE A 1 222 ? -5.301 6.317 -16.297 1.00 91.19 222 PHE A CA 1
ATOM 1764 C C . PHE A 1 222 ? -4.446 7.479 -16.814 1.00 91.19 222 PHE A C 1
ATOM 1766 O O . PHE A 1 222 ? -4.918 8.612 -16.896 1.00 91.19 222 PHE A O 1
ATOM 1773 N N . TYR A 1 223 ? -3.206 7.194 -17.225 1.00 89.06 223 TYR A N 1
ATOM 1774 C CA . TYR A 1 223 ? -2.319 8.200 -17.796 1.00 89.06 223 TYR A CA 1
ATOM 1775 C C . TYR A 1 223 ? -2.932 8.825 -19.055 1.00 89.06 223 TYR A C 1
ATOM 1777 O O . TYR A 1 223 ? -2.974 10.048 -19.187 1.00 89.06 223 TYR A O 1
ATOM 1785 N N . SER A 1 224 ? -3.436 7.988 -19.968 1.00 87.19 224 SER A N 1
ATOM 1786 C CA . SER A 1 224 ? -3.989 8.449 -21.242 1.00 87.19 224 SER A CA 1
ATOM 1787 C C . SER A 1 224 ? -5.214 9.345 -21.077 1.00 87.19 224 SER A C 1
ATOM 1789 O O . SER A 1 224 ? -5.319 10.326 -21.799 1.00 87.19 224 SER A O 1
ATOM 1791 N N . THR A 1 225 ? -6.100 9.058 -20.119 1.00 86.19 225 THR A N 1
ATOM 1792 C CA . THR A 1 225 ? -7.347 9.811 -19.921 1.00 86.19 225 THR A CA 1
ATOM 1793 C C . THR A 1 225 ? -7.136 11.097 -19.131 1.00 86.19 225 THR A C 1
ATOM 1795 O O . THR A 1 225 ? -7.753 12.115 -19.432 1.00 86.19 225 THR A O 1
ATOM 1798 N N . ARG A 1 226 ? -6.260 11.077 -18.122 1.00 82.19 226 ARG A N 1
ATOM 1799 C CA . ARG A 1 226 ? -6.039 12.221 -17.224 1.00 82.19 226 ARG A CA 1
ATOM 1800 C C . ARG A 1 226 ? -5.080 13.260 -17.796 1.00 82.19 226 ARG A C 1
ATOM 1802 O O . ARG A 1 226 ? -5.225 14.443 -17.501 1.00 82.19 226 ARG A O 1
ATOM 1809 N N . TYR A 1 227 ? -4.113 12.830 -18.605 1.00 78.06 227 TYR A N 1
ATOM 1810 C CA . TYR A 1 227 ? -3.062 13.695 -19.149 1.00 78.06 227 TYR A CA 1
ATOM 1811 C C . TYR A 1 227 ? -3.184 13.926 -20.664 1.00 78.06 227 TYR A C 1
ATOM 1813 O O . TYR A 1 227 ? -2.269 14.493 -21.274 1.00 78.06 227 TYR A O 1
ATOM 1821 N N . GLU A 1 228 ? -4.305 13.537 -21.286 1.00 66.88 228 GLU A N 1
ATOM 1822 C CA . GLU A 1 228 ? -4.547 13.756 -22.715 1.00 66.88 228 GLU A CA 1
ATOM 1823 C C . GLU A 1 228 ? -4.392 15.240 -23.090 1.00 66.88 228 GLU A C 1
ATOM 1825 O O . GLU A 1 228 ? -4.946 16.133 -22.450 1.00 66.88 228 GLU A O 1
ATOM 1830 N N . GLY A 1 229 ? -3.607 15.528 -24.132 1.00 59.22 229 GLY A N 1
ATOM 1831 C CA . GLY A 1 229 ? -3.432 16.894 -24.644 1.00 59.22 229 GLY A CA 1
ATOM 1832 C C . GLY A 1 229 ? -2.561 17.828 -23.791 1.00 59.22 229 GLY A C 1
ATOM 1833 O O . GLY A 1 229 ? -2.366 18.981 -24.177 1.00 59.22 229 GLY A O 1
ATOM 1834 N N . THR A 1 230 ? -1.989 17.360 -22.678 1.00 58.69 230 THR A N 1
ATOM 1835 C CA . THR A 1 230 ? -1.070 18.165 -21.858 1.00 58.69 230 THR A CA 1
ATOM 1836 C C . THR A 1 230 ? 0.354 18.182 -22.459 1.00 58.69 230 THR A C 1
ATOM 1838 O O . THR A 1 230 ? 0.895 17.156 -22.871 1.00 58.69 230 THR A O 1
ATOM 1841 N N . LEU A 1 231 ? 0.950 19.380 -22.607 1.00 52.41 231 LEU A N 1
ATOM 1842 C CA . LEU A 1 231 ? 2.306 19.594 -23.171 1.00 52.41 231 LEU A CA 1
ATOM 1843 C C . LEU A 1 231 ? 3.435 19.334 -22.158 1.00 52.41 231 LEU A C 1
ATOM 1845 O O . LEU A 1 231 ? 4.547 18.970 -22.530 1.00 52.41 231 LEU A O 1
ATOM 1849 N N . MET A 1 232 ? 3.145 19.532 -20.877 1.00 50.94 232 MET A N 1
ATOM 1850 C CA . MET A 1 232 ? 3.786 18.818 -19.773 1.00 50.94 232 MET A CA 1
ATOM 1851 C C . MET A 1 232 ? 3.073 17.476 -19.813 1.00 50.94 232 MET A C 1
ATOM 1853 O O . MET A 1 232 ? 1.861 17.527 -19.809 1.00 50.94 232 MET A O 1
ATOM 1857 N N . TRP A 1 233 ? 3.621 16.288 -20.027 1.00 50.16 233 TRP A N 1
ATOM 1858 C CA . TRP A 1 233 ? 4.675 15.543 -19.346 1.00 50.16 233 TRP A CA 1
ATOM 1859 C C . TRP A 1 233 ? 5.190 14.516 -20.377 1.00 50.16 233 TRP A C 1
ATOM 1861 O O . TRP A 1 233 ? 4.476 14.173 -21.317 1.00 50.16 233 TRP A O 1
ATOM 1871 N N . GLU A 1 234 ? 6.428 14.042 -20.264 1.00 65.06 234 GLU A N 1
ATOM 1872 C CA . GLU A 1 234 ? 7.015 13.064 -21.196 1.00 65.06 234 GLU A CA 1
ATOM 1873 C C . GLU A 1 234 ? 6.043 11.910 -21.494 1.00 65.06 234 GLU A C 1
ATOM 1875 O O . GLU A 1 234 ? 5.528 11.278 -20.574 1.00 65.06 234 GLU A O 1
ATOM 1880 N N . ARG A 1 235 ? 5.738 11.693 -22.781 1.00 81.12 235 ARG A N 1
ATOM 1881 C CA . ARG A 1 235 ? 4.725 10.723 -23.223 1.00 81.12 235 ARG A CA 1
ATOM 1882 C C . ARG A 1 235 ? 5.065 9.323 -22.709 1.00 81.12 235 ARG A C 1
ATOM 1884 O O . ARG A 1 235 ? 6.241 8.971 -22.665 1.00 81.12 235 ARG A O 1
ATOM 1891 N N . TRP A 1 236 ? 4.051 8.495 -22.457 1.00 85.56 236 TRP A N 1
ATOM 1892 C CA . TRP A 1 236 ? 4.205 7.067 -22.128 1.00 85.56 236 TRP A CA 1
ATOM 1893 C C . TRP A 1 236 ? 5.200 6.337 -23.053 1.00 85.56 236 TRP A C 1
ATOM 1895 O O . TRP A 1 236 ? 6.069 5.592 -22.600 1.00 85.56 236 TRP A O 1
ATOM 1905 N N . ASP A 1 237 ? 5.145 6.621 -24.360 1.00 87.06 237 ASP A N 1
ATOM 1906 C CA . ASP A 1 237 ? 6.110 6.111 -25.346 1.00 87.06 237 ASP A CA 1
ATOM 1907 C C . ASP A 1 237 ? 7.551 6.588 -25.105 1.00 87.06 237 ASP A C 1
ATOM 1909 O O . ASP A 1 237 ? 8.495 5.829 -25.325 1.00 87.06 237 ASP A O 1
ATOM 1913 N N . GLY A 1 238 ? 7.722 7.826 -24.642 1.00 87.75 238 GLY A N 1
ATOM 1914 C CA . GLY A 1 238 ? 9.014 8.400 -24.279 1.00 87.75 238 GLY A CA 1
ATOM 1915 C C . GLY A 1 238 ? 9.637 7.690 -23.079 1.00 87.75 238 GLY A C 1
ATOM 1916 O O . GLY A 1 238 ? 10.806 7.319 -23.141 1.00 87.75 238 GLY A O 1
ATOM 1917 N N . TRP A 1 239 ? 8.854 7.411 -22.032 1.00 89.88 239 TRP A N 1
ATOM 1918 C CA . TRP A 1 239 ? 9.315 6.601 -20.896 1.00 89.88 239 TRP A CA 1
ATOM 1919 C C . TRP A 1 239 ? 9.708 5.189 -21.330 1.00 89.88 239 TRP A C 1
ATOM 1921 O O . TRP A 1 239 ? 10.777 4.703 -20.968 1.00 89.88 239 TRP A O 1
ATOM 1931 N N . ARG A 1 240 ? 8.898 4.546 -22.180 1.00 91.75 240 ARG A N 1
ATOM 1932 C CA . ARG A 1 240 ? 9.225 3.230 -22.748 1.00 91.75 240 ARG A CA 1
ATOM 1933 C C . ARG A 1 240 ? 10.564 3.243 -23.488 1.00 91.75 240 ARG A C 1
ATOM 1935 O O . ARG A 1 240 ? 11.354 2.309 -23.350 1.00 91.75 240 ARG A O 1
ATOM 1942 N N . ASP A 1 241 ? 10.800 4.246 -24.326 1.00 90.94 241 ASP A N 1
ATOM 1943 C CA . ASP A 1 241 ? 12.033 4.325 -25.109 1.00 90.94 241 ASP A CA 1
ATOM 1944 C C . ASP A 1 241 ? 13.249 4.624 -24.221 1.00 90.94 241 ASP A C 1
ATOM 1946 O O . ASP A 1 241 ? 14.333 4.087 -24.464 1.00 90.94 241 ASP A O 1
ATOM 1950 N N . GLU A 1 242 ? 13.049 5.354 -23.126 1.00 91.56 242 GLU A N 1
ATOM 1951 C CA . GLU A 1 242 ? 14.073 5.574 -22.110 1.00 91.56 242 GLU A CA 1
ATOM 1952 C C . GLU A 1 242 ? 14.416 4.292 -21.337 1.00 91.56 242 GLU A C 1
ATOM 1954 O O . GLU A 1 242 ? 15.591 3.968 -21.179 1.00 91.56 242 GLU A O 1
ATOM 1959 N N . TYR A 1 243 ? 13.431 3.466 -20.978 1.00 93.19 243 TYR A N 1
ATOM 1960 C CA . TYR A 1 243 ? 13.696 2.138 -20.414 1.00 93.19 243 TYR A CA 1
ATOM 1961 C C . TYR A 1 243 ? 14.467 1.223 -21.374 1.00 93.19 243 TYR A C 1
ATOM 1963 O O . TYR A 1 243 ? 15.395 0.525 -20.958 1.00 93.19 243 TYR A O 1
ATOM 1971 N N . LYS A 1 244 ? 14.174 1.267 -22.683 1.00 93.12 244 LYS A N 1
ATOM 1972 C CA . LYS A 1 244 ? 14.994 0.553 -23.682 1.00 93.12 244 LYS A CA 1
ATOM 1973 C C . LYS A 1 244 ? 16.433 1.061 -23.687 1.00 93.12 244 LYS A C 1
ATOM 1975 O O . LYS A 1 244 ? 17.350 0.255 -23.842 1.00 93.12 244 LYS A O 1
ATOM 1980 N N . ARG A 1 245 ? 16.645 2.371 -23.538 1.00 92.56 245 ARG A N 1
ATOM 1981 C CA . ARG A 1 245 ? 17.985 2.962 -23.447 1.00 92.56 245 ARG A CA 1
ATOM 1982 C C . ARG A 1 245 ? 18.713 2.463 -22.197 1.00 92.56 245 ARG A C 1
ATOM 1984 O O . ARG A 1 245 ? 19.831 1.972 -22.325 1.00 92.56 245 ARG A O 1
ATOM 1991 N N . ILE A 1 246 ? 18.060 2.508 -21.034 1.00 91.06 246 ILE A N 1
ATOM 1992 C CA . ILE A 1 246 ? 18.587 2.009 -19.752 1.00 91.06 246 ILE A CA 1
ATOM 1993 C C . ILE A 1 246 ? 18.971 0.530 -19.860 1.00 91.06 246 ILE A C 1
ATOM 1995 O O . ILE A 1 246 ? 20.090 0.170 -19.508 1.00 91.06 246 ILE A O 1
ATOM 1999 N N . SER A 1 247 ? 18.115 -0.312 -20.452 1.00 93.19 247 SER A N 1
ATOM 2000 C CA . SER A 1 247 ? 18.378 -1.753 -20.612 1.00 93.19 247 SER A CA 1
ATOM 2001 C C . SER A 1 247 ? 19.643 -2.094 -21.414 1.00 93.19 247 SER A C 1
ATOM 2003 O O . SER A 1 247 ? 20.160 -3.203 -21.329 1.00 93.19 247 SER A O 1
ATOM 2005 N N . ARG A 1 248 ? 20.148 -1.141 -22.206 1.00 93.38 248 ARG A N 1
ATOM 2006 C CA . ARG A 1 248 ? 21.349 -1.284 -23.045 1.00 93.38 248 ARG A CA 1
ATOM 2007 C C . ARG A 1 248 ? 22.556 -0.546 -22.485 1.00 93.38 248 ARG A C 1
ATOM 2009 O O . ARG A 1 248 ? 23.630 -0.625 -23.072 1.00 93.38 248 ARG A O 1
ATOM 2016 N N . SER A 1 249 ? 22.372 0.212 -21.410 1.00 89.00 249 SER A N 1
ATOM 2017 C CA . SER A 1 249 ? 23.446 0.976 -20.796 1.00 89.00 249 SER A CA 1
ATOM 2018 C C . SER A 1 249 ? 24.443 0.030 -20.131 1.00 89.00 249 SER A C 1
ATOM 2020 O O . SER A 1 249 ? 24.079 -1.049 -19.693 1.00 89.00 249 SER A O 1
ATOM 2022 N N . ASP A 1 250 ? 25.714 0.379 -20.083 1.00 88.56 250 ASP A N 1
ATOM 2023 C CA . ASP A 1 250 ? 26.766 -0.368 -19.386 1.00 88.56 250 ASP A CA 1
ATOM 2024 C C . ASP A 1 250 ? 27.049 0.183 -17.981 1.00 88.56 250 ASP A C 1
ATOM 2026 O O . ASP A 1 250 ? 27.685 -0.495 -17.181 1.00 88.56 250 ASP A O 1
ATOM 2030 N N . ILE A 1 251 ? 26.526 1.373 -17.669 1.00 84.94 251 ILE A N 1
ATOM 2031 C CA . ILE A 1 251 ? 26.691 2.044 -16.370 1.00 84.94 251 ILE A CA 1
ATOM 2032 C C . ILE A 1 251 ? 25.679 1.586 -15.313 1.00 84.94 251 ILE A C 1
ATOM 2034 O O . ILE A 1 251 ? 25.835 1.929 -14.150 1.00 84.94 251 ILE A O 1
ATOM 2038 N N . VAL A 1 252 ? 24.637 0.856 -15.721 1.00 83.75 252 VAL A N 1
ATOM 2039 C CA . VAL A 1 252 ? 23.544 0.400 -14.850 1.00 83.75 252 VAL A CA 1
ATOM 2040 C C . VAL A 1 252 ? 23.745 -1.071 -14.511 1.00 83.75 252 VAL A C 1
ATOM 2042 O O . VAL A 1 252 ? 24.083 -1.871 -15.390 1.00 83.75 252 VAL A O 1
ATOM 2045 N N . ASN A 1 253 ? 23.487 -1.443 -13.257 1.00 85.81 253 ASN A N 1
ATOM 2046 C CA . ASN A 1 253 ? 23.550 -2.837 -12.812 1.00 85.81 253 ASN A CA 1
ATOM 2047 C C . ASN A 1 253 ? 22.725 -3.786 -13.721 1.00 85.81 253 ASN A C 1
ATOM 2049 O O . ASN A 1 253 ? 21.639 -3.434 -14.184 1.00 85.81 253 ASN A O 1
ATOM 2053 N N . ILE A 1 254 ? 23.233 -5.003 -13.977 1.00 89.06 254 ILE A N 1
ATOM 2054 C CA . ILE A 1 254 ? 22.584 -6.022 -14.824 1.00 89.06 254 ILE A CA 1
ATOM 2055 C C . ILE A 1 254 ? 21.117 -6.278 -14.447 1.00 89.06 254 ILE A C 1
ATOM 2057 O O . ILE A 1 254 ? 20.273 -6.249 -15.340 1.00 89.06 254 ILE A O 1
ATOM 2061 N N . ASP A 1 255 ? 20.794 -6.394 -13.160 1.00 88.06 255 ASP A N 1
ATOM 2062 C CA . ASP A 1 255 ? 19.434 -6.681 -12.688 1.00 88.06 255 ASP A CA 1
ATOM 2063 C C . ASP A 1 255 ? 18.477 -5.530 -13.032 1.00 88.06 255 ASP A C 1
ATOM 2065 O O . ASP A 1 255 ? 17.344 -5.729 -13.480 1.00 88.06 255 ASP A O 1
ATOM 2069 N N . CYS A 1 256 ? 18.959 -4.291 -12.902 1.00 87.19 256 CYS A N 1
ATOM 2070 C CA . CYS A 1 256 ? 18.209 -3.095 -13.276 1.00 87.19 256 CYS A CA 1
ATOM 2071 C C . CYS A 1 256 ? 18.027 -2.983 -14.795 1.00 87.19 256 CYS A C 1
ATOM 2073 O O . CYS A 1 256 ? 16.986 -2.518 -15.259 1.00 87.19 256 CYS A O 1
ATOM 2075 N N . ARG A 1 257 ? 18.995 -3.444 -15.593 1.00 90.62 257 ARG A N 1
ATOM 2076 C CA . ARG A 1 257 ? 18.868 -3.474 -17.059 1.00 90.62 257 ARG A CA 1
ATOM 2077 C C . ARG A 1 257 ? 17.849 -4.496 -17.528 1.00 90.62 257 ARG A C 1
ATOM 2079 O O . ARG A 1 257 ? 17.065 -4.190 -18.427 1.00 90.62 257 ARG A O 1
ATOM 2086 N N . GLU A 1 258 ? 17.835 -5.673 -16.913 1.00 91.94 258 GLU A N 1
ATOM 2087 C CA . GLU A 1 258 ? 16.833 -6.706 -17.177 1.00 91.94 258 GLU A CA 1
ATOM 2088 C C . GLU A 1 258 ? 15.432 -6.216 -16.795 1.00 91.94 258 GLU A C 1
ATOM 2090 O O . GLU A 1 258 ? 14.513 -6.283 -17.616 1.00 91.94 258 GLU A O 1
ATOM 2095 N N . CYS A 1 259 ? 15.287 -5.598 -15.616 1.00 90.94 259 CYS A N 1
ATOM 2096 C CA . CYS A 1 259 ? 14.035 -4.957 -15.211 1.00 90.94 259 CYS A CA 1
ATOM 2097 C C . CYS A 1 259 ? 13.619 -3.840 -16.183 1.00 90.94 259 CYS A C 1
ATOM 2099 O O . CYS A 1 259 ? 12.455 -3.762 -16.564 1.00 90.94 259 CYS A O 1
ATOM 2101 N N . ALA A 1 260 ? 14.546 -3.000 -16.652 1.00 90.94 260 ALA A N 1
ATOM 2102 C CA . ALA A 1 260 ? 14.252 -1.958 -17.638 1.00 90.94 260 ALA A CA 1
ATOM 2103 C C . ALA A 1 260 ? 13.805 -2.531 -18.996 1.00 90.94 260 ALA A C 1
ATOM 2105 O O . ALA A 1 260 ? 12.893 -1.994 -19.631 1.00 90.94 260 ALA A O 1
ATOM 2106 N N . ALA A 1 261 ? 14.395 -3.644 -19.444 1.00 93.06 261 ALA A N 1
ATOM 2107 C CA . ALA A 1 261 ? 13.946 -4.331 -20.654 1.00 93.06 261 ALA A CA 1
ATOM 2108 C C . ALA A 1 261 ? 12.508 -4.851 -20.501 1.00 93.06 261 ALA A C 1
ATOM 2110 O O . ALA A 1 261 ? 11.689 -4.697 -21.413 1.00 93.06 261 ALA A O 1
ATOM 2111 N N . GLU A 1 262 ? 12.193 -5.431 -19.342 1.00 93.88 262 GLU A N 1
ATOM 2112 C CA . GLU A 1 262 ? 10.849 -5.896 -19.011 1.00 93.88 262 GLU A CA 1
ATOM 2113 C C . GLU A 1 262 ? 9.845 -4.740 -18.964 1.00 93.88 262 GLU A C 1
ATOM 2115 O O . GLU A 1 262 ? 8.801 -4.810 -19.611 1.00 93.88 262 GLU A O 1
ATOM 2120 N N . LEU A 1 263 ? 10.181 -3.650 -18.273 1.00 91.75 263 LEU A N 1
ATOM 2121 C CA . LEU A 1 263 ? 9.383 -2.427 -18.186 1.00 91.75 263 LEU A CA 1
ATOM 2122 C C . LEU A 1 263 ? 8.998 -1.910 -19.574 1.00 91.75 263 LEU A C 1
ATOM 2124 O O . LEU A 1 263 ? 7.817 -1.718 -19.871 1.00 91.75 263 LEU A O 1
ATOM 2128 N N . ALA A 1 264 ? 9.977 -1.778 -20.472 1.00 92.44 264 ALA A N 1
ATOM 2129 C CA . ALA A 1 264 ? 9.730 -1.369 -21.850 1.00 92.44 264 ALA A CA 1
ATOM 2130 C C . ALA A 1 264 ? 8.787 -2.330 -22.606 1.00 92.44 264 ALA A C 1
ATOM 2132 O O . ALA A 1 264 ? 8.019 -1.896 -23.473 1.00 92.44 264 ALA A O 1
ATOM 2133 N N . ALA A 1 265 ? 8.839 -3.631 -22.306 1.00 92.38 265 ALA A N 1
ATOM 2134 C CA . ALA A 1 265 ? 7.951 -4.629 -22.895 1.00 92.38 265 ALA A CA 1
ATOM 2135 C C . ALA A 1 265 ? 6.527 -4.560 -22.318 1.00 92.38 265 ALA A C 1
ATOM 2137 O O . ALA A 1 265 ? 5.568 -4.669 -23.087 1.00 92.38 265 ALA A O 1
ATOM 2138 N N . LEU A 1 266 ? 6.383 -4.346 -21.007 1.00 91.75 266 LEU A N 1
ATOM 2139 C CA . LEU A 1 266 ? 5.097 -4.185 -20.323 1.00 91.75 266 LEU A CA 1
ATOM 2140 C C . LEU A 1 266 ? 4.370 -2.933 -20.817 1.00 91.75 266 LEU A C 1
ATOM 2142 O O . LEU A 1 266 ? 3.233 -3.035 -21.268 1.00 91.75 266 LEU A O 1
ATOM 2146 N N . MET A 1 267 ? 5.059 -1.790 -20.887 1.00 90.31 267 MET A N 1
ATOM 2147 C CA . MET A 1 267 ? 4.480 -0.526 -21.366 1.00 90.31 267 MET A CA 1
ATOM 2148 C C . MET A 1 267 ? 3.919 -0.605 -22.785 1.00 90.31 267 MET A C 1
ATOM 2150 O O . MET A 1 267 ? 2.971 0.105 -23.109 1.00 90.31 267 MET A O 1
ATOM 2154 N N . ARG A 1 268 ? 4.488 -1.462 -23.643 1.00 86.62 268 ARG A N 1
ATOM 2155 C CA . ARG A 1 268 ? 3.987 -1.683 -25.007 1.00 86.62 268 ARG A CA 1
ATOM 2156 C C . ARG A 1 268 ? 2.627 -2.391 -25.030 1.00 86.62 268 ARG A C 1
ATOM 2158 O O . ARG A 1 268 ? 1.917 -2.265 -26.017 1.00 86.62 268 ARG A O 1
ATOM 2165 N N . ARG A 1 269 ? 2.305 -3.173 -23.998 1.00 80.75 269 ARG A N 1
ATOM 2166 C CA . ARG A 1 269 ? 1.056 -3.947 -23.885 1.00 80.75 269 ARG A CA 1
ATOM 2167 C C . ARG A 1 269 ? -0.050 -3.185 -23.147 1.00 80.75 269 ARG A C 1
ATOM 2169 O O . ARG A 1 269 ? -1.185 -3.645 -23.142 1.00 80.75 269 ARG A O 1
ATOM 2176 N N . SER A 1 270 ? 0.302 -2.074 -22.504 1.00 74.88 270 SER A N 1
ATOM 2177 C CA . SER A 1 270 ? -0.571 -1.273 -21.641 1.00 74.88 270 SER A CA 1
ATOM 2178 C C . SER A 1 270 ? -1.433 -0.234 -22.364 1.00 74.88 270 SER A C 1
ATOM 2180 O O . SER A 1 270 ? -2.240 0.417 -21.706 1.00 74.88 270 SER A O 1
ATOM 2182 N N . LEU A 1 271 ? -1.241 -0.052 -23.673 1.00 70.62 271 LEU A N 1
ATOM 2183 C CA . LEU A 1 271 ? -1.998 0.871 -24.524 1.00 70.62 271 LEU A CA 1
ATOM 2184 C C . LEU A 1 271 ? -2.779 0.101 -25.590 1.00 70.62 271 LEU A C 1
ATOM 2186 O O . LEU A 1 271 ? -2.216 -0.887 -26.119 1.00 70.62 271 LEU A O 1
#

Sequence (271 aa):
MTAIPNIWFYEKVQDEVVTAEQTAAFKAYLKGKIEAEEAATLITADVHQETLEDTTSAREINHELCNLWEFIIDVILSWPSEHLNVANLLDSISKLPHVDRTGRDSLEITMDGTGTVRDSELWQDLPRFWNLFSDYWHSLAGWPYSRPEIRAEEGANSAWTNINSFAAIVFMSGPFAGMPLLGDWGCYVVKKATKSDYEPIESHIPSAAVWLRIAGKELGHFYSTRYEGTLMWERWDGWRDEYKRISRSDIVNIDCRECAAELAALMRRSL

Radius of gyration: 20.05 Å; chains: 1; bounding box: 48×38×52 Å

Foldseek 3Di:
DDDDDVVVVVVLVVVVLAPPQLSVLVSCLVVVNDDLLSNLCRNCVVLVVLLPDPPRALVNSVSNLVSSLVVLLVCLLPPLVCLVSSLSNLLSQLPPDFRDPPPHPQNDWDQDPVRDTHGDGCRNNSPCNVVVLVVCCVDLLNDVVNDPPVCVVVLESSSNLSSLLSLLQNCCDHPCPVPPVSLVVLVVLLVCLLDPPPDDSSHSLSSNLSNLVRPVQVSLVSCCVVCPPPPPDQDLLRSLVSLCVQLPDPVDDNVSSVSSPVSSVSSVVND